Protein AF-A0A377YZA6-F1 (afdb_monomer)

Radius of gyration: 27.76 Å; Cα contacts (8 Å, |Δi|>4): 219; chains: 1; bounding box: 70×50×89 Å

Organism: NCBI:txid72407

Foldseek 3Di:
DVVVVVVVVVVVVVVVVVVVVVVVVVVCVVCDPDDPQKAALVVVCVVLVDDSVLLVVLCVVLVFDKDKDWDADPVRDTDIGIITRPPSSVVSSVVLVVLLDDPDDDDPDDDDPDDPPDDDDDLQWDWDWAPPPFKIKIKTKHFSSCVVLSVVLVCQLCVVQVQWDWDWDDNGIIIIIIMGGPVSVVSSSVSSVVSSVD

Nearest PDB structures (foldseek):
  6cc2-assembly1_A  TM=6.316E-01  e=1.585E-01  Entamoeba histolytica
  5t5s-assembly1_A-2  TM=5.614E-01  e=9.663E-02  Homo sapiens
  7bjq-assembly2_B  TM=4.569E-01  e=1.401E-01  Methanothermobacter thermautotrophicus str. Delta H
  8utm-assembly1_E  TM=4.848E-01  e=1.383E+00  synthetic construct
  3eh8-assembly3_G  TM=3.906E-01  e=3.771E-01  Aspergillus nidulans

Structure (mmCIF, N/CA/C/O backbone):
data_AF-A0A377YZA6-F1
#
_entry.id   AF-A0A377YZA6-F1
#
loop_
_atom_site.group_PDB
_atom_site.id
_atom_site.type_symbol
_atom_site.label_atom_id
_atom_site.label_alt_id
_atom_site.label_comp_id
_atom_site.label_asym_id
_atom_site.label_entity_id
_atom_site.label_seq_id
_atom_site.pdbx_PDB_ins_code
_atom_site.Cartn_x
_atom_site.Cartn_y
_atom_site.Cartn_z
_atom_site.occupancy
_atom_site.B_iso_or_equiv
_atom_site.auth_seq_id
_atom_site.auth_comp_id
_atom_site.auth_asym_id
_atom_site.auth_atom_id
_atom_site.pdbx_PDB_model_num
ATOM 1 N N . MET A 1 1 ? 17.367 32.313 -55.784 1.00 60.88 1 MET A N 1
ATOM 2 C CA . MET A 1 1 ? 16.628 32.301 -54.501 1.00 60.88 1 MET A CA 1
ATOM 3 C C . MET A 1 1 ? 15.807 31.028 -54.314 1.00 60.88 1 MET A C 1
ATOM 5 O O . MET A 1 1 ? 15.994 30.382 -53.301 1.00 60.88 1 MET A O 1
ATOM 9 N N . ALA A 1 2 ? 14.984 30.596 -55.281 1.00 63.56 2 ALA A N 1
ATOM 10 C CA . ALA A 1 2 ? 14.148 29.391 -55.126 1.00 63.56 2 ALA A CA 1
ATOM 11 C C . ALA A 1 2 ? 14.920 28.058 -54.962 1.00 63.56 2 ALA A C 1
ATOM 13 O O . ALA A 1 2 ? 14.529 27.226 -54.154 1.00 63.56 2 ALA A O 1
ATOM 14 N N . LEU A 1 3 ? 16.037 27.862 -55.677 1.00 67.06 3 LEU A N 1
ATOM 15 C CA . LEU A 1 3 ? 16.834 26.624 -55.586 1.00 67.06 3 LEU A CA 1
ATOM 16 C C . LEU A 1 3 ? 17.528 26.437 -54.228 1.00 67.06 3 LEU A C 1
ATOM 18 O O . LEU A 1 3 ? 17.599 25.322 -53.728 1.00 67.06 3 LEU A O 1
ATOM 22 N N . LEU A 1 4 ? 17.984 27.530 -53.608 1.00 69.25 4 LEU A N 1
ATOM 23 C CA . LEU A 1 4 ? 18.607 27.491 -52.281 1.00 69.25 4 LEU A CA 1
ATOM 24 C C . LEU A 1 4 ? 17.598 27.102 -51.193 1.00 69.25 4 LEU A C 1
ATOM 26 O O . LEU A 1 4 ? 17.949 26.355 -50.286 1.00 69.25 4 LEU A O 1
ATOM 30 N N . ASN A 1 5 ? 16.343 27.545 -51.315 1.00 70.06 5 ASN A N 1
ATOM 31 C CA . ASN A 1 5 ? 15.279 27.155 -50.387 1.00 70.06 5 ASN A CA 1
ATOM 32 C C . ASN A 1 5 ? 14.956 25.658 -50.507 1.00 70.06 5 ASN A C 1
ATOM 34 O O . ASN A 1 5 ? 14.832 24.978 -49.496 1.00 70.06 5 ASN A O 1
ATOM 38 N N . LEU A 1 6 ? 14.915 25.121 -51.732 1.00 68.81 6 LEU A N 1
ATOM 39 C CA . LEU A 1 6 ? 14.698 23.688 -51.971 1.00 68.81 6 LEU A CA 1
ATOM 40 C C . LEU A 1 6 ? 15.838 22.816 -51.422 1.00 68.81 6 LEU A C 1
ATOM 42 O O . LEU A 1 6 ? 15.604 21.723 -50.909 1.00 68.81 6 LEU A O 1
ATOM 46 N N . GLU A 1 7 ? 17.085 23.283 -51.513 1.00 71.25 7 GLU A N 1
ATOM 47 C CA . GLU A 1 7 ? 18.228 22.591 -50.907 1.00 71.25 7 GLU A CA 1
ATOM 48 C C . GLU A 1 7 ? 18.201 22.650 -49.375 1.00 71.25 7 GLU A C 1
ATOM 50 O O . GLU A 1 7 ? 18.571 21.674 -48.720 1.00 71.25 7 GLU A O 1
ATOM 55 N N . GLN A 1 8 ? 17.738 23.760 -48.795 1.00 69.00 8 GLN A N 1
ATOM 56 C CA . GLN A 1 8 ? 17.523 23.869 -47.352 1.00 69.00 8 GLN A CA 1
ATOM 57 C C . GLN A 1 8 ? 16.416 22.929 -46.868 1.00 69.00 8 GLN A C 1
ATOM 59 O O . GLN A 1 8 ? 16.620 22.231 -45.878 1.00 69.00 8 GLN A O 1
ATOM 64 N N . GLU A 1 9 ? 15.295 22.836 -47.585 1.00 72.31 9 GLU A N 1
ATOM 65 C CA . GLU A 1 9 ? 14.207 21.902 -47.267 1.00 72.31 9 GLU A CA 1
ATOM 66 C C . GLU A 1 9 ? 14.684 20.444 -47.304 1.00 72.31 9 GLU A C 1
ATOM 68 O O . GLU A 1 9 ? 14.443 19.690 -46.366 1.00 72.31 9 GLU A O 1
ATOM 73 N N . ARG A 1 10 ? 15.457 20.049 -48.325 1.00 76.50 10 ARG A N 1
ATOM 74 C CA . ARG A 1 10 ? 16.039 18.695 -48.403 1.00 76.50 10 ARG A CA 1
ATOM 75 C C . ARG A 1 10 ? 16.976 18.372 -47.240 1.00 76.50 10 ARG A C 1
ATOM 77 O O . ARG A 1 10 ? 16.985 17.240 -46.764 1.00 76.50 10 ARG A O 1
ATOM 84 N N . ARG A 1 11 ? 17.754 19.353 -46.773 1.00 77.00 11 ARG A N 1
ATOM 85 C CA . ARG A 1 11 ? 18.610 19.195 -45.587 1.00 77.00 11 ARG A CA 1
ATOM 86 C C . ARG A 1 11 ? 17.792 19.062 -44.308 1.00 77.00 11 ARG A C 1
ATOM 88 O O . ARG A 1 11 ? 18.172 18.274 -43.452 1.00 77.00 11 ARG A O 1
ATOM 95 N N . LEU A 1 12 ? 16.688 19.800 -44.181 1.00 76.31 12 LEU A N 1
ATOM 96 C CA . LEU A 1 12 ? 15.797 19.698 -43.024 1.00 76.31 12 LEU A CA 1
ATOM 97 C C . LEU A 1 12 ? 15.178 18.301 -42.922 1.00 76.31 12 LEU A C 1
ATOM 99 O O . LEU A 1 12 ? 15.294 17.688 -41.867 1.00 76.31 12 LEU A O 1
ATOM 103 N N . TYR A 1 13 ? 14.658 17.750 -44.023 1.00 78.31 13 TYR A N 1
ATOM 104 C CA . TYR A 1 13 ? 14.117 16.384 -44.038 1.00 78.31 13 TYR A CA 1
ATOM 105 C C . TYR A 1 13 ? 15.154 15.326 -43.635 1.00 78.31 13 TYR A C 1
ATOM 107 O O . TYR A 1 13 ? 14.857 14.421 -42.860 1.00 78.31 13 TYR A O 1
ATOM 115 N N . GLN A 1 14 ? 16.397 15.461 -44.107 1.00 81.56 14 GLN A N 1
ATOM 116 C CA . GLN A 1 14 ? 17.475 14.539 -43.746 1.00 81.56 14 GLN A CA 1
ATOM 117 C C . GLN A 1 14 ? 17.869 14.643 -42.262 1.00 81.56 14 GLN A C 1
ATOM 119 O O . GLN A 1 14 ? 18.232 13.646 -41.640 1.00 81.56 14 GLN A O 1
ATOM 124 N N . VAL A 1 15 ? 17.806 15.847 -41.685 1.00 82.56 15 VAL A N 1
ATOM 125 C CA . VAL A 1 15 ? 18.054 16.063 -40.254 1.00 82.56 15 VAL A CA 1
ATOM 126 C C . VAL A 1 15 ? 16.910 15.499 -39.413 1.00 82.56 15 VAL A C 1
ATOM 128 O O . VAL A 1 15 ? 17.181 14.880 -38.391 1.00 82.56 15 VAL A O 1
ATOM 131 N N . GLU A 1 16 ? 15.655 15.658 -39.834 1.00 77.50 16 GLU A N 1
ATOM 132 C CA . GLU A 1 16 ? 14.491 15.089 -39.140 1.00 77.50 16 GLU A CA 1
ATOM 133 C C . GLU A 1 16 ? 14.572 13.557 -39.049 1.00 77.50 16 GLU A C 1
ATOM 135 O O . GLU A 1 16 ? 14.424 13.004 -37.960 1.00 77.50 16 GLU A O 1
ATOM 140 N N . GLU A 1 17 ? 14.930 12.883 -40.145 1.00 81.94 17 GLU A N 1
ATOM 141 C CA . GLU A 1 17 ? 15.122 11.424 -40.182 1.00 81.94 17 GLU A CA 1
ATOM 142 C C . GLU A 1 17 ? 16.269 10.964 -39.256 1.00 81.94 17 GLU A C 1
ATOM 144 O O . GLU A 1 17 ? 16.163 9.984 -38.511 1.00 81.94 17 GLU A O 1
ATOM 149 N N . GLN A 1 18 ? 17.377 11.712 -39.224 1.00 77.06 18 GLN A N 1
ATOM 150 C CA . GLN A 1 18 ? 18.476 11.444 -38.291 1.00 77.06 18 GLN A CA 1
ATOM 151 C C . GLN A 1 18 ? 18.075 11.681 -36.829 1.00 77.06 18 GLN A C 1
ATOM 153 O O . GLN A 1 18 ? 18.505 10.945 -35.943 1.00 77.06 18 GLN A O 1
ATOM 158 N N . VAL A 1 19 ? 17.244 12.684 -36.547 1.00 80.62 19 VAL A N 1
ATOM 159 C CA . VAL A 1 19 ? 16.743 12.938 -35.190 1.00 80.62 19 VAL A CA 1
ATOM 160 C C . VAL A 1 19 ? 15.800 11.823 -34.740 1.00 80.62 19 VAL A C 1
ATOM 162 O O . VAL A 1 19 ? 15.875 11.415 -33.581 1.00 80.62 19 VAL A O 1
ATOM 165 N N . GLU A 1 20 ? 14.971 11.287 -35.634 1.00 76.56 20 GLU A N 1
ATOM 166 C CA . GLU A 1 20 ? 14.076 10.165 -35.338 1.00 76.56 20 GLU A CA 1
ATOM 167 C C . GLU A 1 20 ? 14.866 8.889 -35.005 1.00 76.56 20 GLU A C 1
ATOM 169 O O . GLU A 1 20 ? 14.674 8.297 -33.941 1.00 76.56 20 GLU A O 1
ATOM 174 N N . THR A 1 21 ? 15.866 8.540 -35.819 1.00 77.81 21 THR A N 1
ATOM 175 C CA . THR A 1 21 ? 16.753 7.389 -35.547 1.00 77.81 21 THR A CA 1
ATOM 176 C C . THR A 1 21 ? 17.562 7.549 -34.252 1.00 77.81 21 THR A C 1
ATOM 178 O O . THR A 1 21 ? 17.727 6.591 -33.491 1.00 77.81 21 THR A O 1
ATOM 181 N N . VAL A 1 22 ? 18.032 8.762 -33.939 1.00 79.94 22 VAL A N 1
ATOM 182 C CA . VAL A 1 22 ? 18.696 9.063 -32.660 1.00 79.94 22 VAL A CA 1
ATOM 183 C C . VAL A 1 22 ? 17.711 8.971 -31.493 1.00 79.94 22 VAL A C 1
ATOM 185 O O . VAL A 1 22 ? 18.084 8.467 -30.432 1.00 79.94 22 VAL A O 1
ATOM 188 N N . ALA A 1 23 ? 16.462 9.409 -31.658 1.00 70.62 23 ALA A N 1
ATOM 189 C CA . ALA A 1 23 ? 15.435 9.305 -30.626 1.00 70.62 23 ALA A CA 1
ATOM 190 C C . ALA A 1 23 ? 15.127 7.838 -30.300 1.00 70.62 23 ALA A C 1
ATOM 192 O O . ALA A 1 23 ? 15.132 7.464 -29.125 1.00 70.62 23 ALA A O 1
ATOM 193 N N . GLU A 1 24 ? 14.962 6.993 -31.318 1.00 71.56 24 GLU A N 1
ATOM 194 C CA . GLU A 1 24 ? 14.778 5.549 -31.163 1.00 71.56 24 GLU A CA 1
ATOM 195 C C . GLU A 1 24 ? 15.995 4.874 -30.515 1.00 71.56 24 GLU A C 1
ATOM 197 O O . GLU A 1 24 ? 15.849 4.086 -29.577 1.00 71.56 24 GLU A O 1
ATOM 202 N N . ALA A 1 25 ? 17.215 5.220 -30.942 1.00 68.81 25 ALA A N 1
ATOM 203 C CA . ALA A 1 25 ? 18.443 4.720 -30.326 1.00 68.81 25 ALA A CA 1
ATOM 204 C C . ALA A 1 25 ? 18.539 5.131 -28.849 1.00 68.81 25 ALA A C 1
ATOM 206 O O . ALA A 1 25 ? 18.874 4.312 -27.994 1.00 68.81 25 ALA A O 1
ATOM 207 N N . VAL A 1 26 ? 18.179 6.371 -28.516 1.00 70.31 26 VAL A N 1
ATOM 208 C CA . VAL A 1 26 ? 18.135 6.868 -27.138 1.00 70.31 26 VAL A CA 1
ATOM 209 C C . VAL A 1 26 ? 17.047 6.163 -26.331 1.00 70.31 26 VAL A C 1
ATOM 211 O O . VAL A 1 26 ? 17.278 5.863 -25.162 1.00 70.31 26 VAL A O 1
ATOM 214 N N . GLU A 1 27 ? 15.881 5.859 -26.902 1.00 63.69 27 GLU A N 1
ATOM 215 C CA . GLU A 1 27 ? 14.864 5.046 -26.228 1.00 63.69 27 GLU A CA 1
ATOM 216 C C . GLU A 1 27 ? 15.354 3.622 -25.952 1.00 63.69 27 GLU A C 1
ATOM 218 O O . GLU A 1 27 ? 15.161 3.112 -24.844 1.00 63.69 27 GLU A O 1
ATOM 223 N N . ASN A 1 28 ? 16.041 3.006 -26.911 1.00 66.81 28 ASN A N 1
ATOM 224 C CA . ASN A 1 28 ? 16.630 1.678 -26.768 1.00 66.81 28 ASN A CA 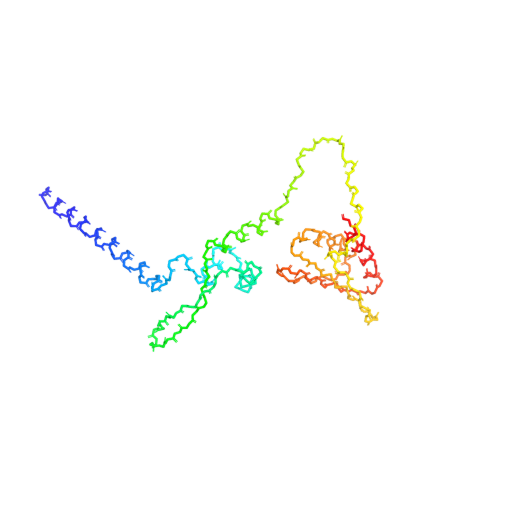1
ATOM 225 C C . ASN A 1 28 ? 17.760 1.670 -25.725 1.00 66.81 28 ASN A C 1
ATOM 227 O O . ASN A 1 28 ? 17.824 0.768 -24.892 1.00 66.81 28 ASN A O 1
ATOM 231 N N . ILE A 1 29 ? 18.581 2.723 -25.668 1.00 65.31 29 ILE A N 1
ATOM 232 C CA . ILE A 1 29 ? 19.603 2.912 -24.627 1.00 65.31 29 ILE A CA 1
ATOM 233 C C . ILE A 1 29 ? 18.953 3.154 -23.256 1.00 65.31 29 ILE A C 1
ATOM 235 O O . ILE A 1 29 ? 19.367 2.559 -22.262 1.00 65.31 29 ILE A O 1
ATOM 239 N N . LYS A 1 30 ? 17.901 3.983 -23.183 1.00 63.47 30 LYS A N 1
ATOM 240 C CA . LYS A 1 30 ? 17.149 4.269 -21.944 1.00 63.47 30 LYS A CA 1
ATOM 241 C C . LYS A 1 30 ? 16.467 3.021 -21.386 1.00 63.47 30 LYS A C 1
ATOM 243 O O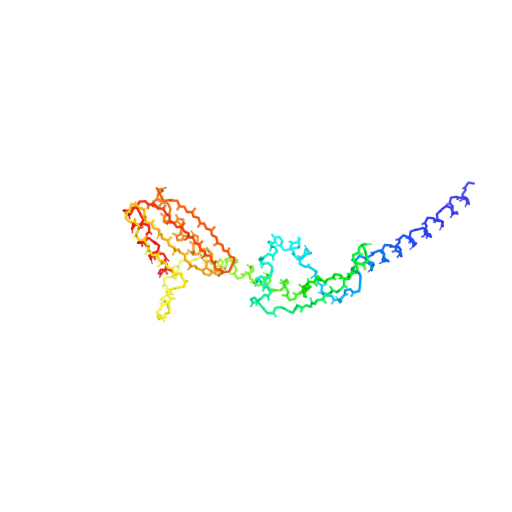 . LYS A 1 30 ? 16.380 2.865 -20.165 1.00 63.47 30 LYS A O 1
ATOM 248 N N . ARG A 1 31 ? 15.957 2.145 -22.257 1.00 57.25 31 ARG A N 1
ATOM 249 C CA . ARG A 1 31 ? 15.386 0.846 -21.874 1.00 57.25 31 ARG A CA 1
ATOM 250 C C . ARG A 1 31 ? 16.482 -0.180 -21.559 1.00 57.25 31 ARG A C 1
ATOM 252 O O . ARG A 1 31 ? 16.260 -1.043 -20.717 1.00 57.25 31 ARG A O 1
ATOM 259 N N . GLY A 1 32 ? 17.672 -0.056 -22.142 1.00 65.88 32 GLY A N 1
ATOM 260 C CA . GLY A 1 32 ? 18.762 -1.017 -21.974 1.00 65.88 32 GLY A CA 1
ATOM 261 C C . GLY A 1 32 ? 18.370 -2.420 -22.452 1.00 65.88 32 GLY A C 1
ATOM 262 O O . GLY A 1 32 ? 17.385 -2.597 -23.163 1.00 65.88 32 GLY A O 1
ATOM 263 N N . ASN A 1 33 ? 19.098 -3.446 -22.004 1.00 67.25 33 ASN A N 1
ATOM 264 C CA . ASN A 1 33 ? 18.790 -4.859 -22.279 1.00 67.25 33 ASN A CA 1
ATOM 265 C C . ASN A 1 33 ? 17.625 -5.394 -21.407 1.00 67.25 33 ASN A C 1
ATOM 267 O O . ASN A 1 33 ? 17.678 -6.505 -20.877 1.00 67.25 33 ASN A O 1
ATOM 271 N N . MET A 1 34 ? 16.616 -4.563 -21.124 1.00 67.12 34 MET A N 1
ATOM 272 C CA . MET A 1 34 ? 15.460 -4.976 -20.329 1.00 67.12 34 MET A CA 1
ATOM 273 C C . MET A 1 34 ? 14.535 -5.867 -21.157 1.00 67.12 34 MET A C 1
ATOM 275 O O . MET A 1 34 ? 14.198 -5.552 -22.297 1.00 67.12 34 MET A O 1
ATOM 279 N N . ARG A 1 35 ? 14.069 -6.960 -20.546 1.00 75.75 35 ARG A N 1
ATOM 280 C CA . ARG A 1 35 ? 13.066 -7.850 -21.136 1.00 75.75 35 ARG A CA 1
ATOM 281 C C . ARG A 1 35 ? 11.804 -7.058 -21.497 1.00 75.75 35 ARG A C 1
ATOM 283 O O . ARG A 1 35 ? 11.301 -6.277 -20.688 1.00 75.75 35 ARG A O 1
ATOM 290 N N . ALA A 1 36 ? 11.285 -7.266 -22.705 1.00 78.44 36 ALA A N 1
ATOM 291 C CA . ALA A 1 36 ? 10.067 -6.601 -23.159 1.00 78.44 36 ALA A CA 1
ATOM 292 C C . ALA A 1 36 ? 8.890 -6.896 -22.206 1.00 78.44 36 ALA A C 1
ATOM 294 O O . ALA A 1 36 ? 8.718 -8.029 -21.765 1.00 78.44 36 ALA A O 1
ATOM 295 N N . GLY A 1 37 ? 8.107 -5.867 -21.862 1.00 85.44 37 GLY A N 1
ATOM 296 C CA . GLY A 1 37 ? 6.961 -5.968 -20.940 1.00 85.44 37 GLY A CA 1
ATOM 297 C C . GLY A 1 37 ? 7.295 -5.805 -19.450 1.00 85.44 37 GLY A C 1
ATOM 298 O O . GLY A 1 37 ? 6.392 -5.619 -18.632 1.00 85.44 37 GLY A O 1
ATOM 299 N N . TYR A 1 38 ? 8.578 -5.794 -19.089 1.00 88.31 38 TYR A N 1
ATOM 300 C CA . TYR A 1 38 ? 9.038 -5.674 -17.710 1.00 88.31 38 TYR A CA 1
ATOM 301 C C . TYR A 1 38 ? 9.477 -4.239 -17.384 1.00 88.31 38 TYR A C 1
ATOM 303 O O . TYR A 1 38 ? 10.147 -3.573 -18.172 1.00 88.31 38 TYR A O 1
ATOM 311 N N . VAL A 1 39 ? 9.090 -3.744 -16.206 1.00 88.56 39 VAL A N 1
ATOM 312 C CA . VAL A 1 39 ? 9.351 -2.370 -15.749 1.00 88.56 39 VAL A CA 1
ATOM 313 C C . VAL A 1 39 ? 9.867 -2.325 -14.314 1.00 88.56 39 VAL A C 1
ATOM 315 O O . VAL A 1 39 ? 9.501 -3.130 -13.455 1.00 88.56 39 VAL A O 1
ATOM 318 N N . GLY A 1 40 ? 10.766 -1.381 -14.041 1.00 89.75 40 GLY A N 1
ATOM 319 C CA . GLY A 1 40 ? 11.329 -1.209 -12.703 1.00 89.75 40 GLY A CA 1
ATOM 320 C C . GLY A 1 40 ? 10.320 -0.597 -11.729 1.00 89.75 40 GLY A C 1
ATOM 321 O O . GLY A 1 40 ? 9.473 0.209 -12.119 1.00 89.75 40 GLY A O 1
ATOM 322 N N . TYR A 1 41 ? 10.469 -0.885 -10.434 1.00 89.00 41 TYR A N 1
ATOM 323 C CA . TYR A 1 41 ? 9.575 -0.366 -9.388 1.00 89.00 41 TYR A CA 1
ATOM 324 C C . TYR A 1 41 ? 9.405 1.162 -9.399 1.00 89.00 41 TYR A C 1
ATOM 326 O O . TYR A 1 41 ? 8.296 1.651 -9.204 1.00 89.00 41 TYR A O 1
ATOM 334 N N . ARG A 1 42 ? 10.457 1.933 -9.714 1.00 88.38 42 ARG A N 1
ATOM 335 C CA . ARG A 1 42 ? 10.356 3.400 -9.847 1.00 88.38 42 ARG A CA 1
ATOM 336 C C . ARG A 1 42 ? 9.342 3.835 -10.912 1.00 88.38 42 ARG A C 1
ATOM 338 O O . ARG A 1 42 ? 8.602 4.786 -10.690 1.00 88.38 42 ARG A O 1
ATOM 345 N N . GLN A 1 43 ? 9.279 3.132 -12.045 1.00 87.88 43 GLN A N 1
ATOM 346 C CA . GLN A 1 43 ? 8.300 3.423 -13.097 1.00 87.88 43 GLN A CA 1
ATOM 347 C C . GLN A 1 43 ? 6.886 3.026 -12.665 1.00 87.88 43 GLN A C 1
ATOM 349 O O . GLN A 1 43 ? 5.932 3.743 -12.951 1.00 87.88 43 GLN A O 1
ATOM 354 N N . ILE A 1 44 ? 6.748 1.912 -11.944 1.00 89.88 44 ILE A N 1
ATOM 355 C CA . ILE A 1 44 ? 5.462 1.454 -11.406 1.00 89.88 44 ILE A CA 1
ATOM 356 C C . ILE A 1 44 ? 4.903 2.466 -10.407 1.00 89.88 44 ILE A C 1
ATOM 358 O O . ILE A 1 44 ? 3.732 2.820 -10.487 1.00 89.88 44 ILE A O 1
ATOM 362 N N . VAL A 1 45 ? 5.742 2.966 -9.500 1.00 88.81 45 VAL A N 1
ATOM 363 C CA . VAL A 1 45 ? 5.395 4.023 -8.539 1.00 88.81 45 VAL A CA 1
ATOM 364 C C . VAL A 1 45 ? 4.911 5.278 -9.266 1.00 88.81 45 VAL A C 1
ATOM 366 O O . VAL A 1 45 ? 3.843 5.792 -8.944 1.00 88.81 45 VAL A O 1
ATOM 369 N N . ALA A 1 46 ? 5.631 5.717 -10.302 1.00 85.25 46 ALA A N 1
ATOM 370 C CA . ALA A 1 46 ? 5.240 6.881 -11.094 1.00 85.25 46 ALA A CA 1
ATOM 371 C C . ALA A 1 46 ? 3.897 6.692 -11.828 1.00 85.25 46 ALA A C 1
ATOM 373 O O . ALA A 1 46 ? 3.109 7.627 -11.903 1.00 85.25 46 ALA A O 1
ATOM 374 N N . LYS A 1 47 ? 3.615 5.488 -12.348 1.00 85.75 47 LYS A N 1
ATOM 375 C CA . LYS A 1 47 ? 2.381 5.199 -13.102 1.00 85.75 47 LYS A CA 1
ATOM 376 C C . LYS A 1 47 ? 1.165 4.909 -12.220 1.00 85.75 47 LYS A C 1
ATOM 378 O O . LYS A 1 47 ? 0.049 5.234 -12.604 1.00 85.75 47 LYS A O 1
ATOM 383 N N . SER A 1 48 ? 1.367 4.267 -11.072 1.00 82.00 48 SER A N 1
ATOM 384 C CA . SER A 1 48 ? 0.286 3.881 -10.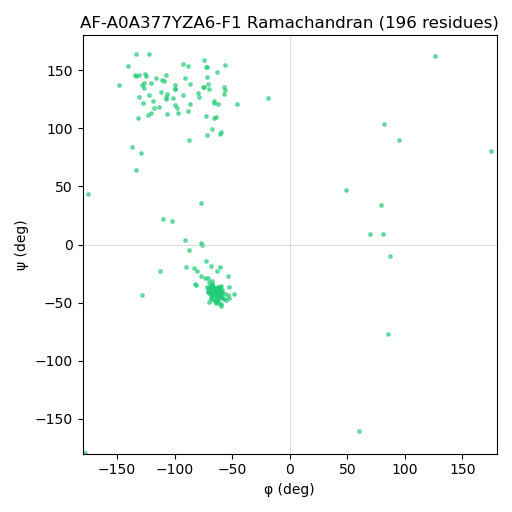152 1.00 82.00 48 SER A CA 1
ATOM 385 C C . SER A 1 48 ? -0.031 4.948 -9.100 1.00 82.00 48 SER A C 1
ATOM 387 O O . SER A 1 48 ? -1.092 4.891 -8.485 1.00 82.00 48 SER A O 1
ATOM 389 N N . GLY A 1 49 ? 0.885 5.893 -8.846 1.00 82.12 49 GLY A N 1
ATOM 390 C CA . GLY A 1 49 ? 0.773 6.864 -7.750 1.00 82.12 49 GLY A CA 1
ATOM 391 C C . GLY A 1 49 ? 0.934 6.246 -6.352 1.00 82.12 49 GLY A C 1
ATOM 392 O O . GLY A 1 49 ? 0.681 6.901 -5.342 1.00 82.12 49 GLY A O 1
ATOM 393 N N . MET A 1 50 ? 1.338 4.975 -6.267 1.00 78.62 50 MET A N 1
ATOM 394 C CA . MET A 1 50 ? 1.512 4.242 -5.013 1.00 78.62 50 MET A CA 1
ATOM 395 C C . MET A 1 50 ? 2.947 4.342 -4.502 1.00 78.62 50 MET A C 1
ATOM 397 O O . MET A 1 50 ? 3.885 4.489 -5.276 1.00 78.62 50 MET A O 1
ATOM 401 N N . THR A 1 51 ? 3.153 4.191 -3.191 1.00 81.69 51 THR A N 1
ATOM 402 C CA . THR A 1 51 ? 4.513 4.113 -2.638 1.00 81.69 51 THR A CA 1
ATOM 403 C C . THR A 1 51 ? 5.179 2.778 -2.987 1.00 81.69 51 THR A C 1
ATOM 405 O O . THR A 1 51 ? 4.515 1.755 -3.139 1.00 81.69 51 THR A O 1
ATOM 408 N N . ASP A 1 52 ? 6.510 2.763 -3.064 1.00 84.62 52 ASP A N 1
ATOM 409 C CA . ASP A 1 52 ? 7.304 1.588 -3.463 1.00 84.62 52 ASP A CA 1
ATOM 410 C C . ASP A 1 52 ? 6.991 0.326 -2.633 1.00 84.62 52 ASP A C 1
ATOM 412 O O . ASP A 1 52 ? 6.762 -0.756 -3.178 1.00 84.62 52 ASP A O 1
ATOM 416 N N . ALA A 1 53 ? 6.862 0.478 -1.310 1.00 79.94 53 ALA A N 1
ATOM 417 C CA . ALA A 1 53 ? 6.475 -0.614 -0.416 1.00 79.94 53 ALA A CA 1
ATOM 418 C C . ALA A 1 53 ? 5.089 -1.197 -0.754 1.00 79.94 53 ALA A C 1
ATOM 420 O O . ALA A 1 53 ? 4.883 -2.408 -0.675 1.00 79.94 53 ALA A O 1
ATOM 421 N N . LYS A 1 54 ? 4.139 -0.349 -1.166 1.00 78.06 54 LYS A N 1
ATOM 422 C CA . LYS A 1 54 ? 2.791 -0.776 -1.559 1.00 78.06 54 LYS A CA 1
ATOM 423 C C . LYS A 1 54 ? 2.823 -1.560 -2.871 1.00 78.06 54 LYS A C 1
ATOM 425 O O . LYS A 1 54 ? 2.194 -2.611 -2.958 1.00 78.06 54 LYS A O 1
ATOM 430 N N . CYS A 1 55 ? 3.618 -1.117 -3.844 1.00 84.88 55 CYS A N 1
ATOM 431 C CA . CYS A 1 55 ? 3.824 -1.852 -5.093 1.00 84.88 55 CYS A CA 1
ATOM 432 C C . CYS A 1 55 ? 4.389 -3.257 -4.835 1.00 84.88 55 CYS A C 1
ATOM 434 O O . CYS A 1 55 ? 3.854 -4.228 -5.362 1.00 84.88 55 CYS A O 1
ATOM 436 N N . ARG A 1 56 ? 5.412 -3.394 -3.975 1.00 87.50 56 ARG A N 1
ATOM 437 C CA . ARG A 1 56 ? 5.989 -4.708 -3.612 1.00 87.50 56 ARG A CA 1
ATOM 438 C C . ARG A 1 56 ? 4.981 -5.625 -2.937 1.00 87.50 56 ARG A C 1
ATOM 440 O O . ARG A 1 56 ? 4.904 -6.808 -3.253 1.00 87.50 56 ARG A O 1
ATOM 447 N N . ASN A 1 57 ? 4.178 -5.076 -2.031 1.00 84.44 57 ASN A N 1
ATOM 448 C CA . ASN A 1 57 ? 3.133 -5.851 -1.378 1.00 84.44 57 ASN A CA 1
ATOM 449 C C . ASN A 1 57 ? 2.104 -6.364 -2.395 1.00 84.44 57 ASN A C 1
ATOM 451 O O . ASN A 1 57 ? 1.668 -7.505 -2.280 1.00 84.44 57 ASN A O 1
ATOM 455 N N . LEU A 1 58 ? 1.715 -5.545 -3.380 1.00 82.62 58 LEU A N 1
ATOM 456 C CA . LEU A 1 58 ? 0.748 -5.934 -4.412 1.00 82.62 58 LEU A CA 1
ATOM 457 C C . LEU A 1 58 ? 1.307 -7.053 -5.295 1.00 82.62 58 LEU A C 1
ATOM 459 O O . LEU A 1 58 ? 0.623 -8.046 -5.531 1.00 82.62 58 LEU A O 1
ATOM 463 N N . VAL A 1 59 ? 2.576 -6.940 -5.685 1.00 88.75 59 VAL A N 1
ATOM 464 C CA . VAL A 1 59 ? 3.311 -7.987 -6.408 1.00 88.75 59 VAL A CA 1
ATOM 465 C C . VAL A 1 59 ? 3.302 -9.313 -5.650 1.00 88.75 59 VAL A C 1
ATOM 467 O O . VAL A 1 59 ? 2.950 -10.341 -6.226 1.00 88.75 59 VAL A O 1
ATOM 470 N N . ASN A 1 60 ? 3.596 -9.281 -4.348 1.00 87.06 60 ASN A N 1
ATOM 471 C CA . ASN A 1 60 ? 3.588 -10.474 -3.503 1.00 87.06 60 ASN A CA 1
ATOM 472 C C . ASN A 1 60 ? 2.179 -11.068 -3.330 1.00 87.06 60 ASN A C 1
ATOM 474 O O . ASN A 1 60 ? 2.017 -12.286 -3.372 1.00 87.06 60 ASN A O 1
ATOM 478 N N . ALA A 1 61 ? 1.159 -10.225 -3.147 1.00 78.94 61 ALA A N 1
ATOM 479 C CA . ALA A 1 61 ? -0.218 -10.662 -2.914 1.00 78.94 61 ALA A CA 1
ATOM 480 C C . ALA A 1 61 ? -0.840 -11.332 -4.150 1.00 78.94 61 ALA A C 1
ATOM 482 O O . ALA A 1 61 ? -1.460 -12.386 -4.031 1.00 78.94 61 ALA A O 1
ATOM 483 N N . TYR A 1 62 ? -0.636 -10.748 -5.333 1.00 82.38 62 TYR A N 1
ATOM 484 C CA . TYR A 1 62 ? -1.178 -11.256 -6.599 1.00 82.38 62 TYR A CA 1
ATOM 485 C C . TYR A 1 62 ? -0.238 -12.232 -7.318 1.00 82.38 62 TYR A C 1
ATOM 487 O O . TYR A 1 62 ? -0.557 -12.679 -8.416 1.00 82.38 62 TYR A O 1
ATOM 495 N N . ARG A 1 63 ? 0.907 -12.573 -6.703 1.00 87.25 63 ARG A N 1
ATOM 496 C CA . ARG A 1 63 ? 1.948 -13.448 -7.272 1.00 87.25 63 ARG A CA 1
ATOM 497 C C . ARG A 1 63 ? 2.330 -13.040 -8.698 1.00 87.25 63 ARG A C 1
ATOM 499 O O . ARG A 1 63 ? 2.378 -13.865 -9.607 1.00 87.25 63 ARG A O 1
ATOM 506 N N . ILE A 1 64 ? 2.561 -11.744 -8.885 1.00 88.50 64 ILE A N 1
ATOM 507 C CA . ILE A 1 64 ? 2.927 -11.183 -10.186 1.00 88.50 64 ILE A CA 1
ATOM 508 C C . ILE A 1 64 ? 4.361 -11.615 -10.533 1.00 88.50 64 ILE A C 1
ATOM 510 O O . ILE A 1 64 ? 5.219 -11.572 -9.648 1.00 88.50 64 ILE A O 1
ATOM 514 N N . PRO A 1 65 ? 4.648 -11.998 -11.792 1.00 90.31 65 PRO A N 1
ATOM 515 C CA . PRO A 1 65 ? 5.995 -12.365 -12.214 1.00 90.31 65 PRO A CA 1
ATOM 516 C C . PRO A 1 65 ? 7.021 -11.252 -11.963 1.00 90.31 65 PRO A C 1
ATOM 518 O O . PRO A 1 65 ? 6.832 -10.095 -12.357 1.00 90.31 65 PRO A O 1
ATOM 521 N N . THR A 1 66 ? 8.128 -11.617 -11.318 1.00 90.31 66 THR A N 1
ATOM 522 C CA . THR A 1 66 ? 9.253 -10.720 -11.034 1.00 90.31 66 THR A CA 1
ATOM 523 C C . THR A 1 66 ? 10.556 -11.315 -11.527 1.00 90.31 66 THR A C 1
ATOM 525 O O . THR A 1 66 ? 10.850 -12.463 -11.208 1.00 90.31 66 THR A O 1
ATOM 528 N N . ASP A 1 67 ? 11.362 -10.490 -12.183 1.00 86.94 67 ASP A N 1
ATOM 529 C CA . ASP A 1 67 ? 12.698 -10.842 -12.654 1.00 86.94 67 ASP A CA 1
ATOM 530 C C . ASP A 1 67 ? 13.737 -9.884 -12.055 1.00 86.94 67 ASP A C 1
ATOM 532 O O . ASP A 1 67 ? 13.426 -8.797 -11.555 1.00 86.94 67 ASP A O 1
ATOM 536 N N . THR A 1 68 ? 15.005 -10.275 -12.117 1.00 86.69 68 THR A N 1
ATOM 537 C CA . THR A 1 68 ? 16.134 -9.412 -11.761 1.00 86.69 68 THR A CA 1
ATOM 538 C C . THR A 1 68 ? 16.866 -8.973 -13.016 1.00 86.69 68 THR A C 1
ATOM 540 O O . THR A 1 68 ? 17.250 -9.806 -13.831 1.00 86.69 68 THR A O 1
ATOM 543 N N . HIS A 1 69 ? 17.099 -7.672 -13.151 1.00 81.50 69 HIS A N 1
ATOM 544 C CA . HIS A 1 69 ? 17.862 -7.111 -14.259 1.00 81.50 69 HIS A CA 1
ATOM 545 C C . HIS A 1 69 ? 19.182 -6.540 -13.772 1.00 81.50 69 HIS A C 1
ATOM 547 O O . HIS A 1 69 ? 19.221 -5.761 -12.813 1.00 81.50 69 HIS A O 1
ATOM 553 N N . GLU A 1 70 ? 20.241 -6.923 -14.468 1.00 80.62 70 GLU A N 1
ATOM 554 C CA . GLU A 1 70 ? 21.595 -6.446 -14.244 1.00 80.62 70 GLU A CA 1
ATOM 555 C C . GLU A 1 70 ? 21.849 -5.240 -15.152 1.00 80.62 70 GLU A C 1
ATOM 557 O O . GLU A 1 70 ? 21.577 -5.285 -16.351 1.00 80.62 70 GLU A O 1
ATOM 562 N N . PHE A 1 71 ? 22.325 -4.144 -14.571 1.00 79.12 71 PHE A N 1
ATOM 563 C CA . PHE A 1 71 ? 22.695 -2.934 -15.291 1.00 79.12 71 PHE A CA 1
ATOM 564 C C . PHE A 1 71 ? 24.045 -2.427 -14.787 1.00 79.12 71 PHE A C 1
ATOM 566 O O . PHE A 1 71 ? 24.366 -2.540 -13.603 1.00 79.12 71 PHE A O 1
ATOM 573 N N . MET A 1 72 ? 24.830 -1.854 -15.693 1.00 78.81 72 MET A N 1
ATOM 574 C CA . MET A 1 72 ? 26.092 -1.207 -15.342 1.00 78.81 72 MET A CA 1
ATOM 575 C C . MET A 1 72 ? 25.801 0.175 -14.758 1.00 78.81 72 MET A C 1
ATOM 577 O O . MET A 1 72 ? 25.089 0.971 -15.376 1.00 78.81 72 MET A O 1
ATOM 581 N N . THR A 1 73 ? 26.328 0.471 -13.570 1.00 79.12 73 THR A N 1
ATOM 582 C CA . THR A 1 73 ? 26.371 1.853 -13.079 1.00 79.12 73 THR A CA 1
ATOM 583 C C . THR A 1 73 ? 27.450 2.646 -13.822 1.00 79.12 73 THR A C 1
ATOM 585 O O . THR A 1 73 ? 28.379 2.050 -14.368 1.00 79.12 73 THR A O 1
ATOM 588 N N . PRO A 1 74 ? 27.359 3.990 -13.843 1.00 79.94 74 PRO A N 1
ATOM 589 C CA . PRO A 1 74 ? 28.382 4.851 -14.445 1.00 79.94 74 PRO A CA 1
ATOM 590 C C . PRO A 1 74 ? 29.804 4.591 -13.919 1.00 79.94 74 PRO A C 1
ATOM 592 O O . PRO A 1 74 ? 30.763 4.770 -14.659 1.00 79.94 74 PRO A O 1
ATOM 595 N N . ASP A 1 75 ? 29.930 4.100 -12.682 1.00 82.75 75 ASP A N 1
ATOM 596 C CA . ASP A 1 75 ? 31.202 3.727 -12.042 1.00 82.75 75 ASP A CA 1
ATOM 597 C C . ASP A 1 75 ? 31.772 2.379 -12.530 1.00 82.75 75 ASP A C 1
ATOM 599 O O . ASP A 1 75 ? 32.793 1.911 -12.033 1.00 82.75 75 ASP A O 1
ATOM 603 N N . GLY A 1 76 ? 31.099 1.713 -13.473 1.00 80.81 76 GLY A N 1
ATOM 604 C CA . GLY A 1 76 ? 31.515 0.420 -14.018 1.00 80.81 76 GLY A CA 1
ATOM 605 C C . GLY A 1 76 ? 31.153 -0.787 -13.148 1.00 80.81 76 GLY A C 1
ATOM 606 O O . GLY A 1 76 ? 31.586 -1.899 -13.444 1.00 80.81 76 GLY A O 1
ATOM 607 N N . LEU A 1 77 ? 30.356 -0.609 -12.089 1.00 83.69 77 LEU A N 1
ATOM 608 C CA . LEU A 1 77 ? 29.913 -1.713 -11.233 1.00 83.69 77 LEU A CA 1
ATOM 609 C C . LEU A 1 77 ? 28.637 -2.365 -11.783 1.00 83.69 77 LEU A C 1
ATOM 611 O O . LEU A 1 77 ? 27.682 -1.692 -12.177 1.00 83.69 77 LEU A O 1
ATOM 615 N N . LEU A 1 78 ? 28.589 -3.697 -11.742 1.00 80.94 78 LEU A N 1
ATOM 616 C CA . LEU A 1 78 ? 27.377 -4.463 -12.030 1.00 80.94 78 LEU A CA 1
ATOM 617 C C . LEU A 1 78 ? 26.387 -4.311 -10.871 1.00 80.94 78 LEU A C 1
ATOM 619 O O . LEU A 1 78 ? 26.606 -4.827 -9.776 1.00 80.94 78 LEU A O 1
ATOM 623 N N . SER A 1 79 ? 25.280 -3.613 -11.112 1.00 82.12 79 SER A N 1
ATOM 624 C CA . SER A 1 79 ? 24.182 -3.466 -10.158 1.00 82.12 79 SER A CA 1
ATOM 625 C C . SER A 1 79 ? 22.967 -4.271 -10.591 1.00 82.12 79 SER A C 1
ATOM 627 O O . SER A 1 79 ? 22.661 -4.399 -11.774 1.00 82.12 79 SER A O 1
ATOM 629 N N . ARG A 1 80 ? 22.229 -4.802 -9.616 1.00 84.50 80 ARG A N 1
ATOM 630 C CA . ARG A 1 80 ? 20.989 -5.550 -9.855 1.00 84.50 80 ARG A CA 1
ATOM 631 C C . ARG A 1 80 ? 19.793 -4.743 -9.384 1.00 84.50 80 ARG A C 1
ATOM 633 O O . ARG A 1 80 ? 19.832 -4.121 -8.325 1.00 84.50 80 ARG A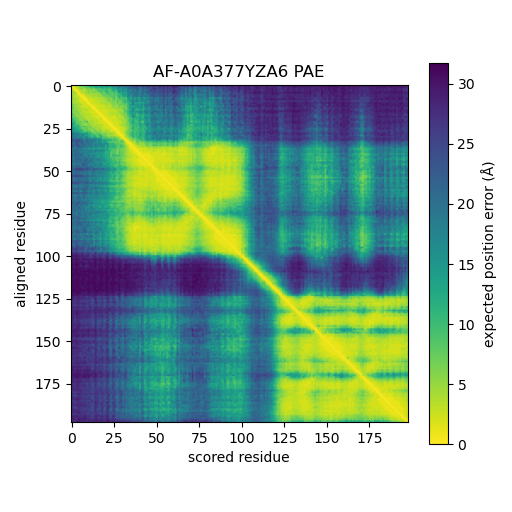 O 1
ATOM 640 N N . ARG A 1 81 ? 18.700 -4.788 -10.143 1.00 85.25 81 ARG A N 1
ATOM 641 C CA . ARG A 1 81 ? 17.397 -4.261 -9.718 1.00 85.25 81 ARG A CA 1
ATOM 642 C C . ARG A 1 81 ? 16.290 -5.276 -9.948 1.00 85.25 81 ARG A C 1
ATOM 644 O O . ARG A 1 81 ? 16.305 -6.002 -10.938 1.00 85.25 81 ARG A O 1
ATOM 651 N N . ALA A 1 82 ? 15.308 -5.278 -9.053 1.00 87.38 82 ALA A N 1
ATOM 652 C CA . ALA A 1 82 ? 14.082 -6.038 -9.243 1.00 87.38 82 ALA A CA 1
ATOM 653 C C . ALA A 1 82 ? 13.182 -5.344 -10.273 1.00 87.38 82 ALA A C 1
ATOM 655 O O . ALA A 1 82 ? 12.986 -4.122 -10.230 1.00 87.38 82 ALA A O 1
ATOM 656 N N . ILE A 1 83 ? 12.635 -6.137 -11.184 1.00 89.62 83 ILE A N 1
ATOM 657 C CA . ILE A 1 83 ? 11.737 -5.717 -12.250 1.00 89.62 83 ILE A CA 1
ATOM 658 C C . ILE A 1 83 ? 10.461 -6.561 -12.171 1.00 89.62 83 ILE A C 1
ATOM 660 O O . ILE A 1 83 ? 10.489 -7.719 -11.759 1.00 89.62 83 ILE A O 1
ATOM 664 N N . VAL A 1 84 ? 9.332 -5.962 -12.528 1.00 91.94 84 VAL A N 1
ATOM 665 C CA . VAL A 1 84 ? 8.009 -6.588 -12.482 1.00 91.94 84 VAL A CA 1
ATOM 666 C C . VAL A 1 84 ? 7.381 -6.498 -13.864 1.00 91.94 84 VAL A C 1
ATOM 668 O O . VAL A 1 84 ? 7.565 -5.501 -14.565 1.00 91.94 84 VAL A O 1
ATOM 671 N N . GLU A 1 85 ? 6.617 -7.510 -14.251 1.00 90.62 85 GLU A N 1
ATOM 672 C CA . GLU A 1 85 ? 5.822 -7.456 -15.474 1.00 90.62 85 GLU A CA 1
ATOM 673 C C . GLU A 1 85 ? 4.714 -6.391 -15.355 1.00 90.62 85 GLU A C 1
ATOM 675 O O . GLU A 1 85 ? 3.906 -6.397 -14.420 1.00 90.62 85 GLU A O 1
ATOM 680 N N . PHE A 1 86 ? 4.688 -5.434 -16.288 1.00 90.62 86 PHE A N 1
ATOM 681 C CA . PHE A 1 86 ? 3.830 -4.251 -16.178 1.00 90.62 86 PHE A CA 1
ATOM 682 C C . PHE A 1 86 ? 2.345 -4.581 -16.334 1.00 90.62 86 PHE A C 1
ATOM 684 O O . PHE A 1 86 ? 1.501 -4.033 -15.623 1.00 90.62 86 PHE A O 1
ATOM 691 N N . GLU A 1 87 ? 2.013 -5.460 -17.276 1.00 90.00 87 GLU A N 1
ATOM 692 C CA . GLU A 1 87 ? 0.629 -5.749 -17.634 1.00 90.00 87 GLU A CA 1
ATOM 693 C C . GLU A 1 87 ? -0.120 -6.518 -16.529 1.00 90.00 87 GLU A C 1
ATOM 695 O O . GLU A 1 87 ? -1.177 -6.031 -16.101 1.00 90.00 87 GLU A O 1
ATOM 700 N N . PRO A 1 88 ? 0.414 -7.625 -15.966 1.00 92.31 88 PRO A N 1
ATOM 701 C CA . PRO A 1 88 ? -0.214 -8.290 -14.827 1.00 92.31 88 PRO A CA 1
ATOM 702 C C . PRO A 1 88 ? -0.292 -7.379 -13.602 1.00 92.31 88 PRO A C 1
ATOM 704 O O . PRO A 1 88 ? -1.309 -7.387 -12.907 1.00 92.31 88 PRO A O 1
ATOM 707 N N . PHE A 1 89 ? 0.728 -6.540 -13.373 1.00 92.50 89 PHE A N 1
ATOM 708 C CA . PHE A 1 89 ? 0.694 -5.547 -12.303 1.00 92.50 89 PHE A CA 1
ATOM 709 C C . PHE A 1 89 ? -0.477 -4.576 -12.467 1.00 92.50 89 PHE A C 1
ATOM 711 O O . PHE A 1 89 ? -1.267 -4.404 -11.542 1.00 92.50 89 PHE A O 1
ATOM 718 N N . MET A 1 90 ? -0.636 -3.964 -13.643 1.00 90.12 90 MET A N 1
ATOM 719 C CA . MET A 1 90 ? -1.719 -3.006 -13.882 1.00 90.12 90 MET A CA 1
ATOM 720 C C . MET A 1 90 ? -3.096 -3.666 -13.884 1.00 90.12 90 MET A C 1
ATOM 722 O O . MET A 1 90 ? -4.072 -3.037 -13.479 1.00 90.12 90 MET A O 1
ATOM 726 N N . LYS A 1 91 ? -3.196 -4.929 -14.311 1.00 90.75 91 LYS A N 1
ATOM 727 C CA . LYS A 1 91 ? -4.431 -5.710 -14.205 1.00 90.75 91 LYS A CA 1
ATOM 728 C C . LYS A 1 91 ? -4.816 -5.935 -12.743 1.00 90.75 91 LYS A C 1
ATOM 730 O O . LYS A 1 91 ? -5.942 -5.614 -12.377 1.00 90.75 91 LYS A O 1
ATOM 735 N N . ALA A 1 92 ? -3.884 -6.406 -11.915 1.00 86.38 92 ALA A N 1
ATOM 736 C CA . ALA A 1 92 ? -4.099 -6.594 -10.481 1.00 86.38 92 ALA A CA 1
ATOM 737 C C . ALA A 1 92 ? -4.401 -5.269 -9.766 1.00 86.38 92 ALA A C 1
ATOM 739 O O . ALA A 1 92 ? -5.305 -5.201 -8.940 1.00 86.38 92 ALA A O 1
ATOM 740 N N . PHE A 1 93 ? -3.702 -4.192 -10.133 1.00 85.62 93 PHE A N 1
ATOM 741 C CA . PHE A 1 93 ? -3.963 -2.852 -9.618 1.00 85.62 93 PHE A CA 1
ATOM 742 C C . PHE A 1 93 ? -5.376 -2.374 -9.966 1.00 85.62 93 PHE A C 1
ATOM 744 O O . PHE A 1 93 ? -6.116 -1.970 -9.076 1.00 85.62 93 PHE A O 1
ATOM 751 N N . ARG A 1 94 ? -5.791 -2.467 -11.236 1.00 84.44 94 ARG A N 1
ATOM 752 C CA . ARG A 1 94 ? -7.153 -2.097 -11.653 1.00 84.44 94 ARG A CA 1
ATOM 753 C C . ARG A 1 94 ? -8.214 -2.970 -11.000 1.00 84.44 94 ARG A C 1
ATOM 755 O O . ARG A 1 94 ? -9.248 -2.444 -10.622 1.00 84.44 94 ARG A O 1
ATOM 762 N N . GLN A 1 95 ? -7.966 -4.268 -10.849 1.00 80.31 95 GLN A N 1
ATOM 763 C CA . GLN A 1 95 ? -8.885 -5.166 -10.157 1.00 80.31 95 GLN A CA 1
ATOM 764 C C . GLN A 1 95 ? -9.037 -4.776 -8.683 1.00 80.31 95 GLN A C 1
ATOM 766 O O . GLN A 1 95 ? -10.156 -4.598 -8.220 1.00 80.31 95 GLN A O 1
ATOM 771 N N . MET A 1 96 ? -7.926 -4.552 -7.980 1.00 76.94 96 MET A N 1
ATOM 772 C CA . MET A 1 96 ? -7.927 -4.051 -6.605 1.00 76.94 96 MET A CA 1
ATOM 773 C C . MET A 1 96 ? -8.688 -2.721 -6.491 1.00 76.94 96 MET A C 1
ATOM 775 O O . MET A 1 96 ? -9.463 -2.538 -5.556 1.00 76.94 96 MET A O 1
ATOM 779 N N . MET A 1 97 ? -8.495 -1.801 -7.441 1.00 72.81 97 MET A N 1
ATOM 780 C CA . MET A 1 97 ? -9.202 -0.516 -7.463 1.00 72.81 97 MET A CA 1
ATOM 781 C C . MET A 1 97 ? -10.698 -0.679 -7.764 1.00 72.81 97 MET A C 1
ATOM 783 O O . MET A 1 97 ? -11.513 -0.068 -7.085 1.00 72.81 97 MET A O 1
ATOM 787 N N . ALA A 1 98 ? -11.077 -1.539 -8.709 1.00 68.25 98 ALA A N 1
ATOM 788 C CA . ALA A 1 98 ? -12.473 -1.818 -9.048 1.00 68.25 98 ALA A CA 1
ATOM 789 C C . ALA A 1 98 ? -13.221 -2.550 -7.921 1.00 68.25 98 ALA A C 1
ATOM 791 O O . ALA A 1 98 ? -14.411 -2.333 -7.720 1.00 68.25 98 ALA A O 1
ATOM 792 N N . GLU A 1 99 ? -12.533 -3.413 -7.171 1.00 62.00 99 GLU A N 1
ATOM 793 C CA . GLU A 1 99 ? -13.070 -4.037 -5.958 1.00 62.00 99 GLU A CA 1
ATOM 794 C C . GLU A 1 99 ? -13.209 -3.028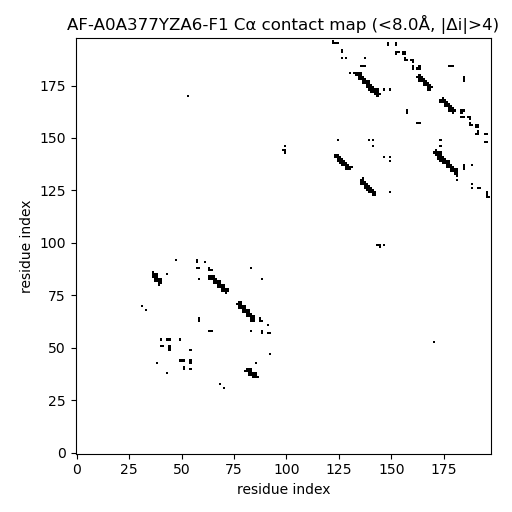 -4.806 1.00 62.00 99 GLU A C 1
ATOM 796 O O . GLU A 1 99 ? -14.098 -3.173 -3.967 1.00 62.00 99 GLU A O 1
ATOM 801 N N . ALA A 1 100 ? -12.364 -1.993 -4.776 1.00 51.22 100 ALA A N 1
ATOM 802 C CA . ALA A 1 100 ? -12.444 -0.901 -3.807 1.00 51.22 100 ALA A CA 1
ATOM 803 C C . ALA A 1 100 ? -13.494 0.170 -4.173 1.00 51.22 100 ALA A C 1
ATOM 805 O O . ALA A 1 100 ? -13.982 0.883 -3.288 1.00 51.22 100 ALA A O 1
ATOM 806 N N . GLU A 1 101 ? -13.866 0.296 -5.450 1.00 47.97 101 GLU A N 1
ATOM 807 C CA . GLU A 1 101 ? -14.942 1.180 -5.896 1.00 47.97 101 GLU A CA 1
ATOM 808 C C . GLU A 1 101 ? -16.315 0.646 -5.439 1.00 47.97 101 GLU A C 1
ATOM 810 O O . GLU A 1 101 ? -16.620 -0.542 -5.570 1.00 47.97 101 GLU A O 1
ATOM 815 N N . PRO A 1 102 ? -17.194 1.500 -4.878 1.00 49.91 102 PRO A N 1
ATOM 816 C CA . PRO A 1 102 ? -18.530 1.070 -4.493 1.00 49.91 102 PRO A CA 1
ATOM 817 C C . PRO A 1 102 ? -19.302 0.609 -5.730 1.00 49.91 102 PRO A C 1
ATOM 819 O O . PRO A 1 102 ? -19.608 1.410 -6.613 1.00 49.91 102 PRO A O 1
ATOM 822 N N . ARG A 1 103 ? -19.758 -0.647 -5.739 1.00 43.91 103 ARG A N 1
ATOM 823 C CA . ARG A 1 103 ? -20.996 -0.968 -6.452 1.00 43.91 103 ARG A CA 1
ATOM 824 C C . ARG A 1 103 ? -22.105 -0.144 -5.805 1.00 43.91 103 ARG A C 1
ATOM 826 O O . ARG A 1 103 ? -22.628 -0.502 -4.752 1.00 43.91 103 ARG A O 1
ATOM 833 N N . GLY A 1 104 ? -22.390 1.013 -6.395 1.00 39.75 104 GLY A N 1
ATOM 834 C CA . GLY A 1 104 ? -23.563 1.801 -6.058 1.00 39.75 104 GLY A CA 1
ATOM 835 C C . GLY A 1 104 ? -24.831 0.958 -6.236 1.00 39.75 104 GLY A C 1
ATOM 836 O O . GLY A 1 104 ? -24.833 -0.008 -7.006 1.00 39.75 104 GLY A O 1
ATOM 837 N N . PRO A 1 105 ? -25.912 1.289 -5.517 1.00 41.03 105 PRO A N 1
ATOM 838 C CA . PRO A 1 105 ? -27.170 0.579 -5.650 1.00 41.03 105 PRO A CA 1
ATOM 839 C C . PRO A 1 105 ? -27.723 0.827 -7.055 1.00 41.03 105 PRO A C 1
ATOM 841 O O . PRO A 1 105 ? -27.970 1.970 -7.444 1.00 41.03 105 PRO A O 1
ATOM 844 N N . VAL A 1 106 ? -27.939 -0.241 -7.819 1.00 43.72 106 VAL A N 1
ATOM 845 C CA . VAL A 1 106 ? -28.786 -0.156 -9.008 1.00 43.72 106 VAL A CA 1
ATOM 846 C C . VAL A 1 106 ? -30.204 0.131 -8.515 1.00 43.72 106 VAL A C 1
ATOM 848 O O . VAL A 1 106 ? -30.838 -0.724 -7.906 1.00 43.72 106 VAL A O 1
ATOM 851 N N . GLY A 1 107 ? -30.670 1.355 -8.761 1.00 33.19 107 GLY A N 1
ATOM 852 C CA . GLY A 1 107 ? -32.075 1.742 -8.669 1.00 33.19 107 GLY A CA 1
ATOM 853 C C . GLY A 1 107 ? -32.573 2.067 -7.262 1.00 33.19 107 GLY A C 1
ATOM 854 O O . GLY A 1 107 ? -32.942 1.197 -6.478 1.00 33.19 107 GLY A O 1
ATOM 855 N N . ILE A 1 108 ? -32.730 3.361 -6.985 1.00 41.09 108 ILE A N 1
ATOM 856 C CA . ILE A 1 108 ? -33.697 3.815 -5.988 1.00 41.09 108 ILE A CA 1
ATOM 857 C C . ILE A 1 108 ? -35.089 3.518 -6.555 1.00 41.09 108 ILE A C 1
ATOM 859 O O . ILE A 1 108 ? -35.613 4.275 -7.361 1.00 41.09 108 ILE A O 1
ATOM 863 N N . THR A 1 109 ? -35.698 2.418 -6.123 1.00 36.44 109 THR A N 1
ATOM 864 C CA . THR A 1 109 ? -37.140 2.354 -5.856 1.00 36.44 109 THR A CA 1
ATOM 865 C C . THR A 1 109 ? -37.411 1.369 -4.719 1.00 36.44 109 THR A C 1
ATOM 867 O O . THR A 1 109 ? -36.792 0.318 -4.569 1.00 36.44 109 THR A O 1
ATOM 870 N N . ARG A 1 110 ? -38.307 1.809 -3.837 1.00 35.81 110 ARG A N 1
ATOM 871 C CA . ARG A 1 110 ? -38.602 1.301 -2.495 1.00 35.81 110 ARG A CA 1
ATOM 872 C C . ARG A 1 110 ? -39.059 -0.168 -2.480 1.00 35.81 110 ARG A C 1
ATOM 874 O O . ARG A 1 110 ? -40.259 -0.362 -2.620 1.00 35.81 110 ARG A O 1
ATOM 881 N N . LYS A 1 111 ? -38.200 -1.178 -2.232 1.00 33.31 111 LYS A N 1
ATOM 882 C CA . LYS A 1 111 ? -38.666 -2.489 -1.691 1.00 33.31 111 LYS A CA 1
ATOM 883 C C . LYS A 1 111 ? -37.620 -3.565 -1.324 1.00 33.31 111 LYS A C 1
ATOM 885 O O . LYS A 1 111 ? -37.866 -4.725 -1.609 1.00 33.31 111 LYS A O 1
ATOM 890 N N . TRP A 1 112 ? -36.493 -3.286 -0.665 1.00 25.38 112 TRP A N 1
ATOM 891 C CA . TRP A 1 112 ? -35.575 -4.392 -0.296 1.00 25.38 112 TRP A CA 1
ATOM 892 C C . TRP A 1 112 ? -35.089 -4.336 1.148 1.00 25.38 112 TRP A C 1
ATOM 894 O O . TRP A 1 112 ? -33.905 -4.248 1.448 1.00 25.38 112 TRP A O 1
ATOM 904 N N . ALA A 1 113 ? -36.050 -4.478 2.061 1.00 34.91 113 ALA A N 1
ATOM 905 C CA . ALA A 1 113 ? -35.825 -5.276 3.254 1.00 34.91 113 ALA A CA 1
ATOM 906 C C . ALA A 1 113 ? -35.805 -6.752 2.827 1.00 34.91 113 ALA A C 1
ATOM 908 O O . ALA A 1 113 ? -36.870 -7.333 2.680 1.00 34.91 113 ALA A O 1
ATOM 909 N N . CYS A 1 114 ? -34.625 -7.318 2.558 1.00 30.20 114 CYS A N 1
ATOM 910 C CA . CYS A 1 114 ? -34.301 -8.740 2.752 1.00 30.20 114 CYS A CA 1
ATOM 911 C C . CYS A 1 114 ? -32.896 -9.015 2.196 1.00 30.20 114 CYS A C 1
ATOM 913 O O . CYS A 1 114 ? -32.739 -9.520 1.093 1.00 30.20 114 CYS A O 1
ATOM 915 N N . PHE A 1 115 ? -31.856 -8.697 2.958 1.00 24.14 115 PHE A N 1
ATOM 916 C CA . PHE A 1 115 ? -30.635 -9.495 2.887 1.00 24.14 115 PHE A CA 1
ATOM 917 C C . PHE A 1 115 ? -30.268 -9.855 4.319 1.00 24.14 115 PHE A C 1
ATOM 919 O O . PHE A 1 115 ? -29.454 -9.221 4.982 1.00 24.14 115 PHE A O 1
ATOM 926 N N . ARG A 1 116 ? -30.984 -10.865 4.824 1.00 26.88 116 ARG A N 1
ATOM 927 C CA . ARG A 1 116 ? -30.486 -11.693 5.915 1.00 26.88 116 ARG A CA 1
ATOM 928 C C . ARG A 1 116 ? -29.252 -12.412 5.373 1.00 26.88 116 ARG A C 1
ATOM 930 O O . ARG A 1 116 ? -29.388 -13.299 4.539 1.00 26.88 116 ARG A O 1
ATOM 937 N N . LEU A 1 117 ? -28.072 -12.042 5.854 1.00 29.78 117 LEU A N 1
ATOM 938 C CA . LEU A 1 117 ? -26.947 -12.967 5.900 1.00 29.78 117 LEU A CA 1
ATOM 939 C C . LEU A 1 117 ? -27.061 -13.713 7.230 1.00 29.78 117 LEU A C 1
ATOM 941 O O . LEU A 1 117 ? -26.597 -13.248 8.268 1.00 29.78 117 LEU A O 1
ATOM 945 N N . SER A 1 118 ? -27.777 -14.835 7.206 1.00 31.08 118 SER A N 1
ATOM 946 C CA . SER A 1 118 ? -27.554 -15.907 8.170 1.00 31.08 118 SER A CA 1
ATOM 947 C C . SER A 1 118 ? -26.228 -16.598 7.843 1.00 31.08 118 SER A C 1
ATOM 949 O O . SER A 1 118 ? -25.887 -16.767 6.675 1.00 31.08 118 SER A O 1
ATOM 951 N N . ASP A 1 119 ? -25.545 -17.012 8.907 1.00 26.91 119 ASP A N 1
ATOM 952 C CA . ASP A 1 119 ? -24.434 -17.970 8.969 1.00 26.91 119 ASP A CA 1
ATOM 953 C C . ASP A 1 119 ? -22.989 -17.437 8.944 1.00 26.91 1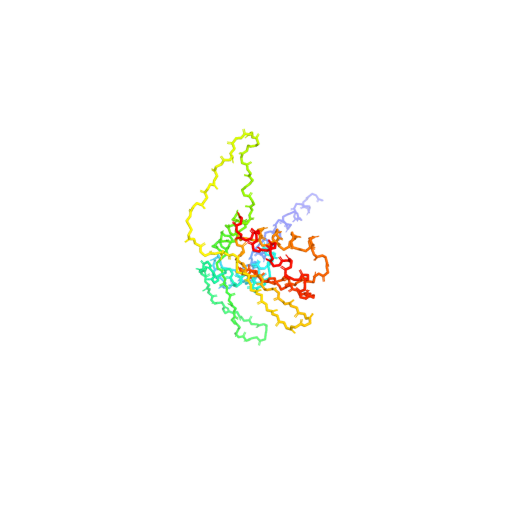19 ASP A C 1
ATOM 955 O O . ASP A 1 119 ? -22.279 -17.407 7.942 1.00 26.91 119 ASP A O 1
ATOM 959 N N . GLY A 1 120 ? -22.490 -17.177 10.160 1.00 38.38 120 GLY A N 1
ATOM 960 C CA . GLY A 1 120 ? -21.479 -18.083 10.718 1.00 38.38 120 GLY A CA 1
ATOM 961 C C . GLY A 1 120 ? -20.032 -17.944 10.243 1.00 38.38 120 GLY A C 1
ATOM 962 O O . GLY A 1 120 ? -19.326 -18.950 10.188 1.00 38.38 120 GLY A O 1
ATOM 963 N N . ARG A 1 121 ? -19.534 -16.739 9.938 1.00 34.88 121 ARG A N 1
ATOM 964 C CA . ARG A 1 121 ? -18.100 -16.528 9.659 1.00 34.88 121 ARG A CA 1
ATOM 965 C C . ARG A 1 121 ? -17.543 -15.353 10.457 1.00 34.88 121 ARG A C 1
ATOM 967 O O . ARG A 1 121 ? -18.110 -14.270 10.442 1.00 34.88 121 ARG A O 1
ATOM 974 N N . LYS A 1 122 ? -16.445 -15.630 11.173 1.00 42.72 122 LYS A N 1
ATOM 975 C CA . LYS A 1 122 ? -15.554 -14.707 11.904 1.00 42.72 122 LYS A CA 1
ATOM 976 C C . LYS A 1 122 ? -15.684 -13.252 11.437 1.00 42.72 122 LYS A C 1
ATOM 978 O O . LYS A 1 122 ? -15.473 -12.990 10.258 1.00 42.72 122 LYS A O 1
ATOM 983 N N . ASN A 1 123 ? -15.937 -12.332 12.372 1.00 47.31 123 ASN A N 1
ATOM 984 C CA . ASN A 1 123 ? -15.894 -10.889 12.117 1.00 47.31 123 ASN A CA 1
ATOM 985 C C . ASN A 1 123 ? -14.618 -10.540 11.326 1.00 47.31 123 ASN A C 1
ATOM 987 O O . ASN A 1 123 ? -13.507 -10.855 11.764 1.00 47.31 123 ASN A O 1
ATOM 991 N N . ILE A 1 124 ? -14.800 -9.952 10.142 1.00 58.12 124 ILE A N 1
ATOM 992 C CA . ILE A 1 124 ? -13.730 -9.620 9.186 1.00 58.12 124 ILE A CA 1
ATOM 993 C C . ILE A 1 124 ? -12.926 -8.406 9.695 1.00 58.12 124 ILE A C 1
ATOM 995 O O . ILE A 1 124 ? -11.710 -8.341 9.505 1.00 58.12 124 ILE A O 1
ATOM 999 N N . VAL A 1 125 ? -13.575 -7.522 10.465 1.00 69.62 125 VAL A N 1
ATOM 1000 C CA . VAL A 1 125 ? -12.934 -6.515 11.321 1.00 69.62 125 VAL A CA 1
ATOM 1001 C C . VAL A 1 125 ? -12.649 -7.119 12.697 1.00 69.62 125 VAL A C 1
ATOM 1003 O O . VAL A 1 125 ? -13.561 -7.441 13.463 1.00 69.62 125 VAL A O 1
ATOM 1006 N N . LYS A 1 126 ? -11.368 -7.251 13.036 1.00 79.19 126 LYS A N 1
ATOM 1007 C CA . LYS A 1 126 ? -10.917 -7.626 14.377 1.00 79.19 126 LYS A CA 1
ATOM 1008 C C . LYS A 1 126 ? -10.791 -6.372 15.227 1.00 79.19 126 LYS A C 1
ATOM 1010 O O . LYS A 1 126 ? -10.031 -5.472 14.886 1.00 79.19 126 LYS A O 1
ATOM 1015 N N . VAL A 1 127 ? -11.521 -6.322 16.333 1.00 85.94 127 VAL A N 1
ATOM 1016 C CA . VAL A 1 127 ? -11.434 -5.228 17.302 1.00 85.94 127 VAL A CA 1
ATOM 1017 C C . VAL A 1 127 ? -10.862 -5.793 18.592 1.00 85.94 127 VAL A C 1
ATOM 1019 O O . VAL A 1 127 ? -11.453 -6.686 19.192 1.00 85.94 127 VAL A O 1
ATOM 1022 N N . GLU A 1 128 ? -9.711 -5.280 18.998 1.00 85.62 128 GLU A N 1
ATOM 1023 C CA . GLU A 1 128 ? -9.039 -5.625 20.247 1.00 85.62 128 GLU A CA 1
ATOM 1024 C C . GLU A 1 128 ? -9.096 -4.427 21.189 1.00 85.62 128 GLU A C 1
ATOM 1026 O O . GLU A 1 128 ? -8.952 -3.281 20.762 1.00 85.62 128 GLU A O 1
ATOM 1031 N N . PHE A 1 129 ? -9.300 -4.691 22.473 1.00 87.69 129 PHE A N 1
ATOM 1032 C CA . PHE A 1 129 ? -9.358 -3.675 23.514 1.00 87.69 129 PHE A CA 1
ATOM 1033 C C . PHE A 1 129 ? -8.300 -3.982 24.568 1.00 87.69 129 PHE A C 1
ATOM 1035 O O . PHE A 1 129 ? -8.218 -5.114 25.042 1.00 87.69 129 PHE A O 1
ATOM 1042 N N . ASN A 1 130 ? -7.480 -2.988 24.899 1.00 88.62 130 ASN A N 1
ATOM 1043 C CA . ASN A 1 130 ? -6.430 -3.097 25.900 1.00 88.62 130 ASN A CA 1
ATOM 1044 C C . ASN A 1 130 ? -6.557 -1.964 26.926 1.00 88.62 130 ASN A C 1
ATOM 1046 O O . ASN A 1 130 ? -6.479 -0.785 26.567 1.00 88.62 130 ASN A O 1
ATOM 1050 N N . ASP A 1 131 ? -6.707 -2.333 28.195 1.00 86.12 131 ASP A N 1
ATOM 1051 C CA . ASP A 1 131 ? -6.825 -1.406 29.317 1.00 86.12 131 ASP A CA 1
ATOM 1052 C C . ASP A 1 131 ? -5.473 -1.204 30.002 1.00 86.12 131 ASP A C 1
ATOM 1054 O O . ASP A 1 131 ? -4.955 -2.108 30.652 1.00 86.12 131 ASP A O 1
ATOM 1058 N N . GLN A 1 132 ? -4.920 0.009 29.911 1.00 84.31 132 GLN A N 1
ATOM 1059 C CA . GLN A 1 132 ? -3.681 0.397 30.604 1.00 84.31 132 GLN A CA 1
ATOM 1060 C C . GLN A 1 132 ? -3.973 1.245 31.860 1.00 84.31 132 GLN A C 1
ATOM 1062 O O . GLN A 1 132 ? -3.118 1.980 32.351 1.00 84.31 132 GLN A O 1
ATOM 1067 N N . GLY A 1 133 ? -5.201 1.165 32.385 1.00 81.25 133 GLY A N 1
ATOM 1068 C CA . GLY A 1 133 ? -5.654 1.880 33.581 1.00 81.25 133 GLY A CA 1
ATOM 1069 C C . GLY A 1 133 ? -6.157 3.296 33.290 1.00 81.25 133 GLY A C 1
ATOM 1070 O O . GLY A 1 133 ? -7.366 3.523 33.279 1.00 81.25 133 GLY A O 1
ATOM 1071 N N . SER A 1 134 ? -5.245 4.250 33.071 1.00 79.38 134 SER A N 1
ATOM 1072 C CA . SER A 1 134 ? -5.582 5.672 32.847 1.00 79.38 134 SER A CA 1
ATOM 1073 C C . SER A 1 134 ? -5.980 5.980 31.399 1.00 79.38 134 SER A C 1
ATOM 1075 O O . SER A 1 134 ? -6.849 6.819 31.144 1.00 79.38 134 SER A O 1
ATOM 1077 N N . VAL A 1 135 ? -5.362 5.277 30.453 1.00 87.12 135 VAL A N 1
ATOM 1078 C CA . VAL A 1 135 ? -5.637 5.345 29.019 1.00 87.12 135 VAL A CA 1
ATOM 1079 C C . VAL A 1 135 ? -5.910 3.931 28.531 1.00 87.12 135 VAL A C 1
ATOM 1081 O O . VAL A 1 135 ? -5.255 2.970 28.927 1.00 87.12 135 VAL A O 1
ATOM 1084 N N . SER A 1 136 ? -6.892 3.801 27.660 1.00 88.06 136 SER A N 1
ATOM 1085 C CA . SER A 1 136 ? -7.252 2.542 27.015 1.00 88.06 136 SER A CA 1
ATOM 1086 C C . SER A 1 136 ? -7.029 2.662 25.518 1.00 88.06 136 SER A C 1
ATOM 1088 O O . SER A 1 136 ? -7.285 3.720 24.928 1.00 88.06 136 SER A O 1
ATOM 1090 N N . VAL A 1 137 ? -6.575 1.572 24.911 1.00 90.25 137 VAL A N 1
ATOM 1091 C CA . VAL A 1 137 ? -6.240 1.512 23.493 1.00 90.25 137 VAL A CA 1
ATOM 1092 C C . VAL A 1 137 ? -7.126 0.479 22.812 1.00 90.25 137 VAL A C 1
ATOM 1094 O O . VAL A 1 137 ? -7.137 -0.692 23.190 1.00 90.25 137 VAL A O 1
ATOM 1097 N N . ILE A 1 138 ? -7.852 0.903 21.780 1.00 89.56 138 ILE A N 1
ATOM 1098 C CA . ILE A 1 138 ? -8.605 0.013 20.896 1.00 89.56 138 ILE A CA 1
ATOM 1099 C C . ILE A 1 138 ? -7.801 -0.155 19.614 1.00 89.56 138 ILE A C 1
ATOM 1101 O O . ILE A 1 138 ? -7.455 0.824 18.954 1.00 89.56 138 ILE A O 1
ATOM 1105 N N . THR A 1 139 ? -7.528 -1.397 19.237 1.00 88.69 139 THR A N 1
ATOM 1106 C CA . THR A 1 139 ? -6.894 -1.727 17.963 1.00 88.69 139 THR A CA 1
ATOM 1107 C C . THR A 1 139 ? -7.933 -2.330 17.035 1.00 88.69 139 THR A C 1
ATOM 1109 O O . THR A 1 139 ? -8.420 -3.435 17.256 1.00 88.69 139 THR A O 1
ATOM 1112 N N . VAL A 1 140 ? -8.264 -1.606 15.972 1.00 87.50 140 VAL A N 1
ATOM 1113 C CA . VAL A 1 140 ? -9.135 -2.084 14.899 1.00 87.50 140 VAL A CA 1
ATOM 1114 C C . VAL A 1 140 ? -8.248 -2.560 13.762 1.00 87.50 140 VAL A C 1
ATOM 1116 O O . VAL A 1 140 ? -7.509 -1.768 13.183 1.00 87.50 140 VAL A O 1
ATOM 1119 N N . THR A 1 141 ? -8.318 -3.845 13.440 1.00 84.75 141 THR A N 1
ATOM 1120 C CA . THR A 1 141 ? -7.579 -4.466 12.342 1.00 84.75 141 THR A CA 1
ATOM 1121 C C . THR A 1 141 ? -8.566 -5.021 11.324 1.00 84.75 141 THR A C 1
ATOM 1123 O O . THR A 1 141 ? -9.343 -5.919 11.636 1.00 84.75 141 THR A O 1
ATOM 1126 N N . SER A 1 142 ? -8.536 -4.511 10.102 1.00 77.19 142 SER A N 1
ATOM 1127 C CA . SER A 1 142 ? -9.399 -4.944 8.999 1.00 77.19 142 SER A CA 1
ATOM 1128 C C . SER A 1 142 ? -8.582 -5.150 7.729 1.00 77.19 142 SER A C 1
ATOM 1130 O O . SER A 1 142 ? -7.437 -4.717 7.634 1.00 77.19 142 SER A O 1
ATOM 1132 N N . THR A 1 143 ? -9.139 -5.838 6.738 1.00 70.50 143 THR A N 1
ATOM 1133 C CA . THR A 1 143 ? -8.518 -5.973 5.411 1.00 70.50 143 THR A CA 1
ATOM 1134 C C . THR A 1 143 ? -8.938 -4.826 4.494 1.00 70.50 143 THR A C 1
ATOM 1136 O O . THR A 1 143 ? -10.034 -4.294 4.635 1.00 70.50 143 THR A O 1
ATOM 1139 N N . VAL A 1 144 ? -8.121 -4.476 3.500 1.00 60.00 144 VAL A N 1
ATOM 1140 C CA . VAL A 1 144 ? -8.369 -3.337 2.597 1.00 60.00 144 VAL A CA 1
ATOM 1141 C C . VAL A 1 144 ? -9.626 -3.462 1.748 1.00 60.00 144 VAL A C 1
ATOM 1143 O O . VAL A 1 144 ? -10.222 -2.444 1.408 1.00 60.00 144 VAL A O 1
ATOM 1146 N N . PHE A 1 145 ? -10.112 -4.680 1.518 1.00 54.03 145 PHE A N 1
ATOM 1147 C CA . PHE A 1 145 ? -11.416 -4.911 0.893 1.00 54.03 145 PHE A CA 1
ATOM 1148 C C . PHE A 1 145 ? -12.593 -4.323 1.699 1.00 54.03 145 PHE A C 1
ATOM 1150 O O . PHE A 1 145 ? -13.656 -4.072 1.143 1.00 54.03 145 PHE A O 1
ATOM 1157 N N . GLU A 1 146 ? -12.407 -4.036 2.993 1.00 64.50 146 GLU A N 1
ATOM 1158 C CA . GLU A 1 146 ? -13.408 -3.414 3.866 1.00 64.50 146 GLU A CA 1
ATOM 1159 C C . GLU A 1 146 ? -13.054 -1.969 4.258 1.00 64.50 146 GLU A C 1
ATOM 1161 O O . GLU A 1 146 ? -13.592 -1.450 5.235 1.00 64.50 146 GLU A O 1
ATOM 1166 N N . PHE A 1 147 ? -12.205 -1.275 3.485 1.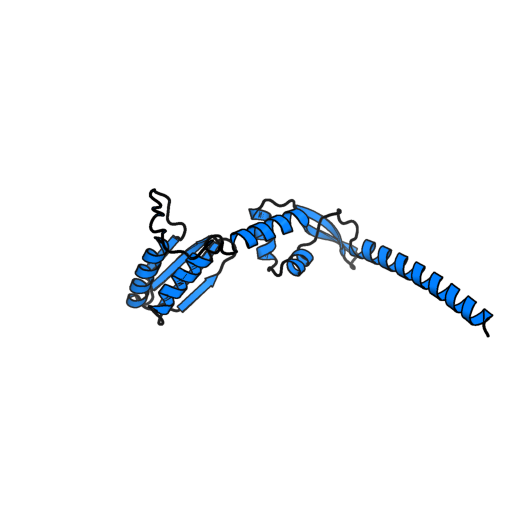00 66.81 147 PHE A N 1
ATOM 1167 C CA . PHE A 1 147 ? -11.750 0.097 3.776 1.00 66.81 147 PHE A CA 1
ATOM 1168 C C . PHE A 1 147 ? -12.897 1.055 4.135 1.00 66.81 147 PHE A C 1
ATOM 1170 O O . PHE A 1 147 ? -12.803 1.816 5.096 1.00 66.81 147 PHE A O 1
ATOM 1177 N N . ARG A 1 148 ? -14.028 0.989 3.415 1.00 68.44 148 ARG A N 1
ATOM 1178 C CA . ARG A 1 148 ? -15.196 1.840 3.706 1.00 68.44 148 ARG A CA 1
ATOM 1179 C C . ARG A 1 148 ? -15.925 1.445 4.988 1.00 68.44 148 ARG A C 1
ATOM 1181 O O . ARG A 1 148 ? -16.401 2.337 5.675 1.00 68.44 148 ARG A O 1
ATOM 1188 N N . ARG A 1 149 ? -16.020 0.150 5.314 1.00 75.44 149 ARG A N 1
ATOM 1189 C CA . ARG A 1 149 ? -16.626 -0.319 6.575 1.00 75.44 149 ARG A CA 1
ATOM 1190 C C . ARG A 1 149 ? -15.739 0.025 7.764 1.00 75.44 149 ARG A C 1
ATOM 1192 O O . ARG A 1 149 ? -16.245 0.513 8.763 1.00 75.44 149 ARG A O 1
ATOM 1199 N N . HIS A 1 150 ? -14.428 -0.153 7.620 1.00 81.25 150 HIS A N 1
ATOM 1200 C CA . HIS A 1 150 ? -13.429 0.234 8.612 1.00 81.25 150 HIS A CA 1
ATOM 1201 C C . HIS A 1 150 ? -13.470 1.735 8.890 1.00 81.25 150 HIS A C 1
ATOM 1203 O O . HIS A 1 150 ? -13.660 2.135 10.035 1.00 81.25 150 HIS A O 1
ATOM 1209 N N . ASN A 1 151 ? -13.382 2.563 7.844 1.00 80.25 151 ASN A N 1
ATOM 1210 C CA . ASN A 1 151 ? -13.438 4.014 8.002 1.00 80.25 151 ASN A CA 1
ATOM 1211 C C . ASN A 1 151 ? -14.793 4.470 8.529 1.00 80.25 151 ASN A C 1
ATOM 1213 O O . ASN A 1 151 ? -14.819 5.247 9.466 1.00 80.25 151 ASN A O 1
ATOM 1217 N N . ARG A 1 152 ? -15.910 3.919 8.037 1.00 80.31 152 ARG A N 1
ATOM 1218 C CA . ARG A 1 152 ? -17.238 4.234 8.579 1.00 80.31 152 ARG A CA 1
ATOM 1219 C C . ARG A 1 152 ? -17.350 3.874 10.061 1.00 80.31 152 ARG A C 1
ATOM 1221 O O . ARG A 1 152 ? -17.874 4.673 10.828 1.00 80.31 152 ARG A O 1
ATOM 1228 N N . ALA A 1 153 ? -16.867 2.702 10.472 1.00 84.56 153 ALA A N 1
ATOM 1229 C CA . ALA A 1 153 ? -16.892 2.287 11.872 1.00 84.56 153 ALA A CA 1
ATOM 1230 C C . ALA A 1 153 ? -16.056 3.236 12.750 1.00 84.56 153 ALA A C 1
ATOM 1232 O O . ALA A 1 153 ? -16.485 3.603 13.844 1.00 84.56 153 ALA A O 1
ATOM 1233 N N . ILE A 1 154 ? -14.896 3.673 12.253 1.00 86.06 154 ILE A N 1
ATOM 1234 C CA . ILE A 1 154 ? -14.032 4.650 12.927 1.00 86.06 154 ILE A CA 1
ATOM 1235 C C . ILE A 1 154 ? -14.680 6.034 12.973 1.00 86.06 154 ILE A C 1
ATOM 1237 O O . ILE A 1 154 ? -14.699 6.639 14.038 1.00 86.06 154 ILE A O 1
ATOM 1241 N N . ASP A 1 155 ? -15.243 6.513 11.867 1.00 84.69 155 ASP A N 1
ATOM 1242 C CA . ASP A 1 155 ? -15.897 7.818 11.766 1.00 84.69 155 ASP A CA 1
ATOM 1243 C C . ASP A 1 155 ? -17.096 7.891 12.714 1.00 84.69 155 ASP A C 1
ATOM 1245 O O . ASP A 1 155 ? -17.235 8.855 13.459 1.00 84.69 155 ASP A O 1
ATOM 1249 N N . VAL A 1 156 ? -17.927 6.843 12.762 1.00 84.12 156 VAL A N 1
ATOM 1250 C CA . VAL A 1 156 ? -19.049 6.745 13.709 1.00 84.12 156 VAL A CA 1
ATOM 1251 C C . VAL A 1 156 ? -18.545 6.737 15.152 1.00 84.12 156 VAL A C 1
ATOM 1253 O O . VAL A 1 156 ? -19.119 7.414 16.006 1.00 84.12 156 VAL A O 1
ATOM 1256 N N . ALA A 1 157 ? -17.468 6.003 15.443 1.00 86.56 157 ALA A N 1
ATOM 1257 C CA . ALA A 1 157 ? -16.883 5.980 16.779 1.00 86.56 157 ALA A CA 1
ATOM 1258 C C . ALA A 1 157 ? -16.335 7.360 17.182 1.00 86.56 157 ALA A C 1
ATOM 1260 O O . ALA A 1 157 ? -16.683 7.863 18.246 1.00 86.56 157 ALA A O 1
ATOM 1261 N N . LEU A 1 158 ? -15.543 8.012 16.330 1.00 87.12 158 LEU A N 1
ATOM 1262 C CA . LEU A 1 158 ? -14.970 9.335 16.595 1.00 87.12 158 LEU A CA 1
ATOM 1263 C C . LEU A 1 158 ? -16.040 10.427 16.679 1.00 87.12 158 LEU A C 1
ATOM 1265 O O . LEU A 1 158 ? -15.961 11.293 17.544 1.00 87.12 158 LEU A O 1
ATOM 1269 N N . PHE A 1 159 ? -17.078 10.356 15.845 1.00 86.69 159 PHE A N 1
ATOM 1270 C CA . PHE A 1 159 ? -18.191 11.302 15.875 1.00 86.69 159 PHE A CA 1
ATOM 1271 C C . PHE A 1 159 ? -18.971 11.236 17.195 1.00 86.69 159 PHE A C 1
ATOM 1273 O O . PHE A 1 159 ? -19.376 12.260 17.740 1.00 86.69 159 PHE A O 1
ATOM 1280 N N . LEU A 1 160 ? -19.164 10.031 17.740 1.00 83.94 160 LEU A N 1
ATOM 1281 C CA . LEU A 1 160 ? -19.874 9.824 19.007 1.00 83.94 160 LEU A CA 1
ATOM 1282 C C . LEU A 1 160 ? -18.978 10.025 20.239 1.00 83.94 160 LEU A C 1
ATOM 1284 O O . LEU A 1 160 ? -19.492 10.240 21.340 1.00 83.94 160 LEU A O 1
ATOM 1288 N N . THR A 1 161 ? -17.656 9.949 20.067 1.00 87.31 161 THR A N 1
ATOM 1289 C CA . THR A 1 161 ? -16.656 10.176 21.119 1.00 87.31 161 THR A CA 1
ATOM 1290 C C . THR A 1 161 ? -15.483 11.021 20.599 1.00 87.31 161 THR A C 1
ATOM 1292 O O . THR A 1 161 ? -14.444 10.462 20.246 1.00 87.31 161 THR A O 1
ATOM 1295 N N . PRO A 1 162 ? -15.613 12.362 20.592 1.00 83.81 162 PRO A N 1
ATOM 1296 C CA . PRO A 1 162 ? -14.592 13.259 20.040 1.00 83.81 162 PRO A CA 1
ATOM 1297 C C . PRO A 1 162 ? -13.326 13.378 20.906 1.00 83.81 162 PRO A C 1
ATOM 1299 O O . PRO A 1 162 ? -12.304 13.859 20.434 1.00 83.81 162 PRO A O 1
ATOM 1302 N N . GLU A 1 163 ? -13.362 12.928 22.166 1.00 86.00 163 GLU A N 1
ATOM 1303 C CA . GLU A 1 163 ? -12.205 12.951 23.082 1.00 86.00 163 GLU A CA 1
ATOM 1304 C C . GLU A 1 163 ? -11.158 11.854 22.799 1.00 86.00 163 GLU A C 1
ATOM 1306 O O . GLU A 1 163 ? -10.164 11.741 23.517 1.00 86.00 163 GLU A O 1
ATOM 1311 N N . ILE A 1 164 ? -11.387 11.008 21.792 1.00 87.19 164 ILE A N 1
ATOM 1312 C CA . ILE A 1 164 ? -10.500 9.901 21.430 1.00 87.19 164 ILE A CA 1
ATOM 1313 C C . ILE A 1 164 ? -9.634 10.311 20.244 1.00 87.19 164 ILE A C 1
ATOM 1315 O O . ILE A 1 164 ? -10.121 10.825 19.241 1.00 87.19 164 ILE A O 1
ATOM 1319 N N . THR A 1 165 ? -8.340 10.023 20.335 1.00 87.12 165 THR A N 1
ATOM 1320 C CA . THR A 1 165 ? -7.398 10.233 19.233 1.00 87.12 165 THR A CA 1
ATOM 1321 C C . THR A 1 165 ? -7.293 8.983 18.368 1.00 87.12 165 THR A C 1
ATOM 1323 O O . THR A 1 165 ? -7.357 7.865 18.881 1.00 87.12 165 THR A O 1
ATOM 1326 N N . SER A 1 166 ? -7.144 9.161 17.051 1.00 87.19 166 SER A N 1
ATOM 1327 C CA . SER A 1 166 ? -7.021 8.057 16.096 1.00 87.19 166 SER A CA 1
ATOM 1328 C C . SER A 1 166 ? -5.709 8.112 15.322 1.00 87.19 166 SER A C 1
ATOM 1330 O O . SER A 1 166 ? -5.251 9.172 14.902 1.00 87.19 166 SER A O 1
ATOM 1332 N N . GLN A 1 167 ? -5.104 6.944 15.125 1.00 85.50 167 GLN A N 1
ATOM 1333 C CA . GLN A 1 167 ? -3.937 6.751 14.275 1.00 85.50 167 GLN A CA 1
ATOM 1334 C C . GLN A 1 167 ? -4.180 5.552 13.362 1.00 85.50 167 GLN A C 1
ATOM 1336 O O . GLN A 1 167 ? -4.206 4.409 13.812 1.00 85.50 167 GLN A O 1
ATOM 1341 N N . SER A 1 168 ? -4.377 5.803 12.070 1.00 79.88 168 SER A N 1
ATOM 1342 C CA . SER A 1 168 ? -4.588 4.764 11.057 1.00 79.88 168 SER A CA 1
ATOM 1343 C C . SER A 1 168 ? -3.306 4.471 10.277 1.00 79.88 168 SER A C 1
ATOM 1345 O O . SER A 1 168 ? -2.647 5.386 9.789 1.00 79.88 168 SER A O 1
ATOM 1347 N N . SER A 1 169 ? -2.981 3.193 10.099 1.00 73.81 169 SER A N 1
ATOM 1348 C CA . SER A 1 169 ? -1.826 2.699 9.340 1.00 73.81 169 SER A CA 1
ATOM 1349 C C . SER A 1 169 ? -2.209 1.455 8.528 1.00 73.81 169 SER A C 1
ATOM 1351 O O . SER A 1 169 ? -3.133 0.744 8.905 1.00 73.81 169 SER A O 1
ATOM 1353 N N . GLY A 1 170 ? -1.522 1.168 7.417 1.00 63.22 170 GLY A N 1
ATOM 1354 C CA . GLY A 1 170 ? -1.692 -0.098 6.681 1.00 63.22 170 GLY A CA 1
ATOM 1355 C C . GLY A 1 170 ? -2.009 0.027 5.187 1.00 63.22 170 GLY A C 1
ATOM 1356 O O . GLY A 1 170 ? -2.386 1.092 4.702 1.00 63.22 170 GLY A O 1
ATOM 1357 N N . PHE A 1 171 ? -1.797 -1.074 4.447 1.00 54.84 171 PHE A N 1
ATOM 1358 C CA . PHE A 1 171 ? -1.938 -1.132 2.980 1.00 54.84 171 PHE A CA 1
ATOM 1359 C C . PHE A 1 171 ? -2.828 -2.261 2.447 1.00 54.84 171 PHE A C 1
ATOM 1361 O O . PHE A 1 171 ? -3.603 -2.001 1.545 1.00 54.84 171 PHE A O 1
ATOM 1368 N N . PHE A 1 172 ? -2.726 -3.488 2.966 1.00 55.34 172 PHE A N 1
ATOM 1369 C CA . PHE A 1 172 ? -3.707 -4.565 2.711 1.00 55.34 172 PHE A CA 1
ATOM 1370 C C . PHE A 1 172 ? -4.486 -4.949 3.961 1.00 55.34 172 PHE A C 1
ATOM 1372 O O . PHE A 1 172 ? -5.581 -5.496 3.882 1.00 55.34 172 PHE A O 1
ATOM 1379 N N . ILE A 1 173 ? -3.902 -4.653 5.116 1.00 65.31 173 ILE A N 1
ATOM 1380 C CA . ILE A 1 173 ? -4.499 -4.797 6.428 1.00 65.31 173 ILE A CA 1
ATOM 1381 C C . ILE A 1 173 ? -4.420 -3.404 7.035 1.00 65.31 173 ILE A C 1
ATOM 1383 O O . ILE A 1 173 ? -3.321 -2.889 7.245 1.00 65.31 173 ILE A O 1
ATOM 1387 N N . MET A 1 174 ? -5.569 -2.768 7.214 1.00 75.06 174 MET A N 1
ATOM 1388 C CA . MET A 1 174 ? -5.676 -1.505 7.917 1.00 75.06 174 MET A CA 1
ATOM 1389 C C . MET A 1 174 ? -5.662 -1.777 9.408 1.00 75.06 174 MET A C 1
ATOM 1391 O O . MET A 1 174 ? -6.425 -2.596 9.912 1.00 75.06 174 MET A O 1
ATOM 1395 N N . LYS A 1 175 ? -4.811 -1.052 10.112 1.00 84.06 175 LYS A N 1
ATOM 1396 C CA . LYS A 1 175 ? -4.741 -1.021 11.558 1.00 84.06 175 LYS A CA 1
ATOM 1397 C C . LYS A 1 175 ? -4.988 0.408 12.010 1.00 84.06 175 LYS A C 1
ATOM 1399 O O . LYS A 1 175 ? -4.160 1.283 11.760 1.00 84.06 175 LYS A O 1
ATOM 1404 N N . THR A 1 176 ? -6.104 0.634 12.688 1.00 87.00 176 THR A N 1
ATOM 1405 C CA . THR A 1 176 ? -6.373 1.899 13.369 1.00 87.00 176 THR A CA 1
ATOM 1406 C C . THR A 1 176 ? -6.266 1.698 14.864 1.00 87.00 176 THR A C 1
ATOM 1408 O O . THR A 1 176 ? -6.919 0.830 15.437 1.00 87.00 176 THR A O 1
ATOM 1411 N N . ILE A 1 177 ? -5.420 2.509 15.480 1.00 89.56 177 ILE A N 1
ATOM 1412 C CA . ILE A 1 177 ? -5.228 2.579 16.916 1.00 89.56 177 ILE A CA 1
ATOM 1413 C C . ILE A 1 177 ? -6.033 3.780 17.400 1.00 89.56 177 ILE A C 1
ATOM 1415 O O . ILE A 1 177 ? -5.815 4.900 16.944 1.00 89.56 177 ILE A O 1
ATOM 1419 N N . LEU A 1 178 ? -6.987 3.536 18.289 1.00 89.94 178 LEU A N 1
ATOM 1420 C CA . LEU A 1 178 ? -7.748 4.572 18.972 1.00 89.94 178 LEU A CA 1
ATOM 1421 C C . LEU A 1 178 ? -7.290 4.620 20.424 1.00 89.94 178 LEU A C 1
ATOM 1423 O O . LEU A 1 178 ? -7.299 3.592 21.099 1.00 89.94 178 LEU A O 1
ATOM 1427 N N . SER A 1 179 ? -6.909 5.793 20.909 1.00 89.56 179 SER A N 1
ATOM 1428 C CA . SER A 1 179 ? -6.449 5.992 22.285 1.00 89.56 179 SER A CA 1
ATOM 1429 C C . SER A 1 179 ? -7.199 7.140 22.950 1.00 89.56 179 SER A C 1
ATOM 1431 O O . SER A 1 179 ? -7.432 8.194 22.355 1.00 89.56 179 SER A O 1
ATOM 1433 N N . GLY A 1 180 ? -7.593 6.926 24.203 1.00 90.62 180 GLY A N 1
ATOM 1434 C CA . GLY A 1 180 ? -8.323 7.901 25.011 1.00 90.62 180 GLY A CA 1
ATOM 1435 C C . GLY A 1 180 ? -8.587 7.379 26.423 1.00 90.62 180 GLY A C 1
ATOM 1436 O O . GLY A 1 180 ? -8.185 6.263 26.761 1.00 90.62 180 GLY A O 1
ATOM 1437 N N . LYS A 1 181 ? -9.267 8.174 27.259 1.00 90.31 181 LYS A N 1
ATOM 1438 C CA . LYS A 1 181 ? -9.637 7.737 28.618 1.00 90.31 181 LYS A CA 1
ATOM 1439 C C . LYS A 1 181 ? -10.590 6.535 28.557 1.00 90.31 181 LYS A C 1
ATOM 1441 O O . LYS A 1 181 ? -11.456 6.462 27.679 1.00 90.31 181 LYS A O 1
ATOM 1446 N N . THR A 1 182 ? -10.503 5.668 29.561 1.00 87.62 182 THR A N 1
ATOM 1447 C CA . THR A 1 182 ? -11.173 4.357 29.637 1.00 87.62 182 THR A CA 1
ATOM 1448 C C . THR A 1 182 ? -12.681 4.418 29.394 1.00 87.62 182 THR A C 1
ATOM 1450 O O . THR A 1 182 ? -13.221 3.673 28.578 1.00 87.62 182 THR A O 1
ATOM 1453 N N . HIS A 1 183 ? -13.383 5.365 30.024 1.00 87.31 183 HIS A N 1
ATOM 1454 C CA . HIS A 1 183 ? -14.833 5.507 29.857 1.00 87.31 183 HIS A CA 1
ATOM 1455 C C . HIS A 1 183 ? -15.245 5.884 28.418 1.00 87.31 183 HIS A C 1
ATOM 1457 O O . HIS A 1 183 ? -16.221 5.344 27.890 1.00 87.31 183 HIS A O 1
ATOM 1463 N N . HIS A 1 184 ? -14.497 6.771 27.751 1.00 88.25 184 HIS A N 1
ATOM 1464 C CA . HIS A 1 184 ? -14.792 7.157 26.366 1.00 88.25 184 HIS A CA 1
ATOM 1465 C C . HIS A 1 184 ? -14.473 6.016 25.399 1.00 88.25 184 HIS A C 1
ATOM 1467 O O . HIS A 1 184 ? -15.280 5.719 24.518 1.00 88.25 184 HIS A O 1
ATOM 1473 N N . ALA A 1 185 ? -13.359 5.314 25.602 1.00 86.81 185 ALA A N 1
ATOM 1474 C CA . ALA A 1 185 ? -13.002 4.172 24.770 1.00 86.81 185 ALA A CA 1
ATOM 1475 C C . ALA A 1 185 ? -14.002 3.017 24.894 1.00 86.81 185 ALA A C 1
ATOM 1477 O O . ALA A 1 185 ? -14.388 2.444 23.882 1.00 86.81 185 ALA A O 1
ATOM 1478 N N . LEU A 1 186 ? -14.517 2.715 26.089 1.00 88.00 186 LEU A N 1
ATOM 1479 C CA . LEU A 1 186 ? -15.564 1.698 26.252 1.00 88.00 186 LEU A CA 1
ATOM 1480 C C . LEU A 1 186 ? -16.831 2.032 25.448 1.00 88.00 186 LEU A C 1
ATOM 1482 O O . LEU A 1 186 ? -17.479 1.136 24.899 1.00 88.00 186 LEU A O 1
ATOM 1486 N N . ARG A 1 187 ? -17.187 3.319 25.343 1.00 87.25 187 ARG A N 1
ATOM 1487 C CA . ARG A 1 187 ? -18.302 3.776 24.502 1.00 87.25 187 ARG A CA 1
ATOM 1488 C C . ARG A 1 187 ? -17.981 3.602 23.016 1.00 87.25 187 ARG A C 1
ATOM 1490 O O . ARG A 1 187 ? -18.794 3.022 22.297 1.00 87.25 187 ARG A O 1
ATOM 1497 N N . ALA A 1 188 ? -16.795 4.017 22.574 1.00 87.62 188 ALA A N 1
ATOM 1498 C CA . ALA A 1 188 ? -16.333 3.823 21.199 1.00 87.62 188 ALA A CA 1
ATOM 1499 C C . ALA A 1 188 ? -16.275 2.339 20.802 1.00 87.62 188 ALA A C 1
ATOM 1501 O O . ALA A 1 188 ? -16.754 1.965 19.735 1.00 87.62 188 ALA A O 1
ATOM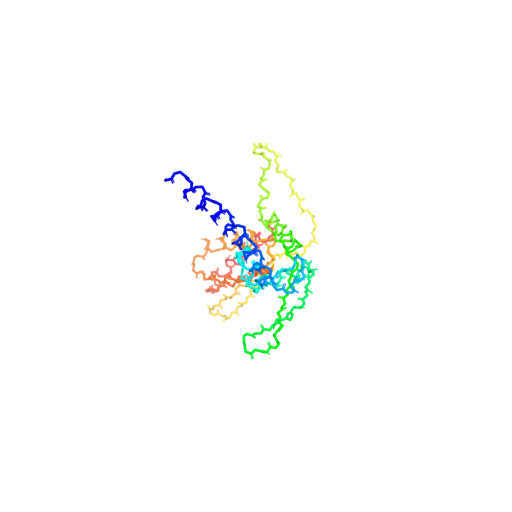 1502 N N . TYR A 1 189 ? -15.783 1.474 21.689 1.00 88.50 189 TYR A N 1
ATOM 1503 C CA . TYR A 1 189 ? -15.693 0.029 21.487 1.00 88.50 189 TYR A CA 1
ATOM 1504 C C . TYR A 1 189 ? -17.066 -0.609 21.235 1.00 88.50 189 TYR A C 1
ATOM 1506 O O . TYR A 1 189 ? -17.218 -1.420 20.321 1.00 88.50 189 TYR A O 1
ATOM 1514 N N . LYS A 1 190 ? -18.107 -0.190 21.968 1.00 88.75 190 LYS A N 1
ATOM 1515 C CA . LYS A 1 190 ? -19.488 -0.648 21.727 1.00 88.75 190 LYS A CA 1
ATOM 1516 C C . LYS A 1 190 ? -19.995 -0.251 20.339 1.00 88.75 190 LYS A C 1
ATOM 1518 O O . LYS A 1 190 ? -20.652 -1.059 19.682 1.00 88.75 190 LYS A O 1
ATOM 1523 N N . HIS A 1 191 ? -19.695 0.968 19.891 1.00 86.56 191 HIS A N 1
ATOM 1524 C CA . HIS A 1 191 ? -20.067 1.434 18.553 1.00 86.56 191 HIS A CA 1
ATOM 1525 C C . HIS A 1 191 ? -19.297 0.686 17.456 1.00 86.56 191 HIS A C 1
ATOM 1527 O O . HIS A 1 191 ? -19.911 0.246 16.488 1.00 86.56 191 HIS A O 1
ATOM 1533 N N . LEU A 1 192 ? -18.002 0.431 17.659 1.00 85.88 192 LEU A N 1
ATOM 1534 C CA . LEU A 1 192 ? -17.174 -0.354 16.741 1.00 85.88 192 LEU A CA 1
ATOM 1535 C C . LEU A 1 192 ? -17.658 -1.795 16.607 1.00 85.88 192 LEU A C 1
ATOM 1537 O O . LEU A 1 192 ? -17.779 -2.284 15.492 1.00 85.88 192 LEU A O 1
ATOM 1541 N N . ILE A 1 193 ? -17.992 -2.472 17.711 1.00 84.56 193 ILE A N 1
ATOM 1542 C CA . ILE A 1 193 ? -18.559 -3.828 17.652 1.00 84.56 193 ILE A CA 1
ATOM 1543 C C . ILE A 1 193 ? -19.905 -3.828 16.923 1.00 84.56 193 ILE A C 1
ATOM 1545 O O . ILE A 1 193 ? -20.218 -4.779 16.210 1.00 84.56 193 ILE A O 1
ATOM 1549 N N . ARG A 1 194 ? -20.726 -2.793 17.127 1.00 82.75 194 ARG A N 1
ATOM 1550 C CA . ARG A 1 194 ? -22.034 -2.684 16.478 1.00 82.75 194 ARG A CA 1
ATOM 1551 C C . ARG A 1 194 ? -21.895 -2.525 14.965 1.00 82.75 194 ARG A C 1
ATOM 1553 O O . ARG A 1 194 ? -22.561 -3.256 14.245 1.00 82.75 194 ARG A O 1
ATOM 1560 N N . GLU A 1 195 ? -21.026 -1.629 14.509 1.00 80.44 195 GLU A N 1
ATOM 1561 C CA . GLU A 1 195 ? -20.757 -1.425 13.079 1.00 80.44 195 GLU A CA 1
ATOM 1562 C C . GLU A 1 195 ? -20.001 -2.617 12.467 1.00 80.44 195 GLU A C 1
ATOM 1564 O O . GLU A 1 195 ? -20.255 -2.981 11.328 1.00 80.44 195 GLU A O 1
ATOM 1569 N N . ALA A 1 196 ? -19.138 -3.303 13.227 1.00 72.25 196 ALA A N 1
ATOM 1570 C CA . ALA A 1 196 ? -18.449 -4.512 12.762 1.00 72.25 196 ALA A CA 1
ATOM 1571 C C . ALA A 1 196 ? -19.384 -5.720 12.561 1.00 72.25 196 ALA A C 1
ATOM 1573 O O . ALA A 1 196 ? -19.008 -6.679 11.890 1.00 72.25 196 ALA A O 1
ATOM 1574 N N . LYS A 1 197 ? -20.587 -5.697 13.151 1.00 69.88 197 LYS A N 1
ATOM 1575 C CA . LYS A 1 197 ? -21.632 -6.717 12.952 1.00 69.88 197 LYS A CA 1
ATOM 1576 C C . LYS A 1 197 ? -22.540 -6.428 11.746 1.00 69.88 197 LYS A C 1
ATOM 1578 O O . LYS A 1 197 ? -23.426 -7.238 11.480 1.00 69.88 197 LYS A O 1
ATOM 1583 N N . GLN A 1 198 ? -22.372 -5.283 11.082 1.00 64.06 198 GLN A N 1
ATOM 1584 C CA . GLN A 1 198 ? -23.306 -4.717 10.102 1.00 64.06 198 GLN A CA 1
ATOM 1585 C C . GLN A 1 198 ? -22.788 -4.843 8.660 1.00 64.06 198 GLN A C 1
ATOM 1587 O O . GLN A 1 198 ? -23.608 -5.147 7.765 1.00 64.06 198 GLN A O 1
#

Mean predicted aligned error: 15.67 Å

Secondary structure (DSSP, 8-state):
-HHHHHHHHHHHHHHHHHHHHHHHHHHHHHHTTPPTTEEEHHHHHHHH---HHHHHHHHHHTT--EEEEEEE-TTS-EEEEEEEEHHHHHHHHHHHHHHHS----S---S--------S----SSEEEEEE-SSEEEEEEEEEGGGHHHHHHHHHHHHHH-TT-EEEEEESSEEEEEEEEEHHHHHHHHHHHHHHHT-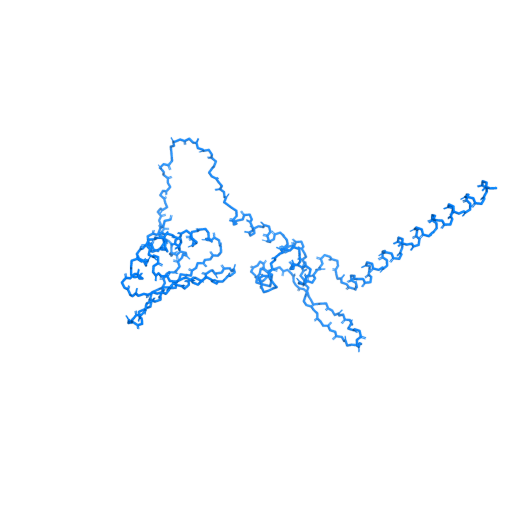

Solvent-accessible surface area (backbone atoms only — not comparable to full-atom values): 11545 Å² total; per-residue (Å²): 114,72,68,60,53,54,54,49,50,56,50,49,56,56,48,52,55,51,50,50,55,49,50,52,50,49,50,48,59,75,56,48,97,57,62,87,67,50,41,43,58,71,58,51,25,72,74,69,74,45,56,65,71,56,52,53,50,50,36,63,73,70,67,46,64,68,51,77,47,79,44,73,43,98,87,71,45,85,41,77,45,68,28,32,41,46,66,64,46,51,50,52,50,49,48,56,48,58,66,63,45,79,85,68,81,84,68,98,69,98,79,79,94,76,82,82,83,79,81,93,69,79,64,71,53,43,76,45,79,46,82,69,76,72,43,20,41,37,40,39,37,30,45,46,85,41,46,68,59,53,49,49,28,50,50,55,22,40,72,78,33,74,82,44,50,77,48,79,48,70,80,62,49,36,38,33,42,35,40,25,46,43,74,56,39,57,53,29,50,55,46,33,56,54,50,56,75,107

pLDDT: mean 75.12, std 16.68, range [24.14, 92.5]

Sequence (198 aa):
MALLNLEQERRLYQVEEQVETVAEAVENIKRGNMRAGYVGYRQIVAKSGMTDAKCRNLVNAYRIPTDTHEFMTPDGLLSRRAIVEFEPFMKAFRQMMAEAEPRGPVGITRKWACFRLSDGRKNIVKVEFNDQGSVSVITVTSTVFEFRRHNRAIDVALFLTPEITSQSSGFFIMKTILSGKTHHALRAYKHLIREAKQ